Protein AF-A0A955IRJ8-F1 (afdb_monomer)

pLDDT: mean 87.45, std 13.55, range [40.84, 97.75]

Radius of gyration: 25.14 Å; Cα contacts (8 Å, |Δi|>4): 306; chains: 1; bounding box: 42×67×79 Å

Solvent-accessible surface area (backbone atoms only — not comparable to full-atom values): 11261 Å² total; per-residue (Å²): 128,73,87,76,54,58,38,47,64,58,53,55,54,58,45,50,56,56,52,51,56,49,38,48,40,2,56,73,22,27,67,94,37,46,2,48,22,20,30,50,38,27,51,52,35,48,51,40,33,51,48,20,35,48,19,40,47,66,21,32,23,39,84,89,36,77,62,50,36,42,60,46,33,16,17,28,39,82,82,39,46,68,52,26,50,44,37,33,53,20,31,39,16,71,47,35,42,77,79,23,29,36,21,55,26,52,49,42,17,39,51,9,11,47,72,54,68,37,50,70,62,41,53,53,48,51,52,49,42,60,62,49,34,59,65,31,50,50,52,34,37,21,17,64,68,37,67,69,41,85,63,14,71,51,45,43,74,43,90,62,59,64,34,50,52,50,18,51,54,32,43,50,44,37,60,51,44,49,84,45,40,70,60,52,39,51,51,27,38,55,54,48,53,53,53,54,50,52,54,50,52,55,55,50,61,60,64,53,48,61,57,59,52,50,54,53,50,55,54,54,56,60,58,67,68,72,82,120

Nearest PDB structures (foldseek):
  8e9g-assembly1_N  TM=9.071E-01  e=2.875E-10  Mycolicibacterium smegmatis MC2 155
  8qby-assembly1_N  TM=9.342E-01  e=8.401E-10  Paracoccus denitrificans PD1222
  6tjv-assembly1_B  TM=8.916E-01  e=7.208E-10  Thermosynechococcus vestitus BP-1
  8e73-assembly1_2M  TM=9.204E-01  e=2.002E-09  Vigna radiata
  7zkq-assembly1_2  TM=8.609E-01  e=4.055E-07  Yarrowia lipolytica

Mean predicted aligned error: 8.65 Å

Sequence (228 aa):
GALLQRSVKRMLAYSSIAHSGYMLIGLIAGPEHNGLNAVLFYLFAYGVMNTAAFAVIASLERQGNEVESLDDLAGLRHRSPGMAAILAISAASLLGFPPLLGFIGKLYLFIAGIHAGQILLVVIAGLNSAISAWYYLAIVKAAVMDEPNAQSETVVPRREIWPR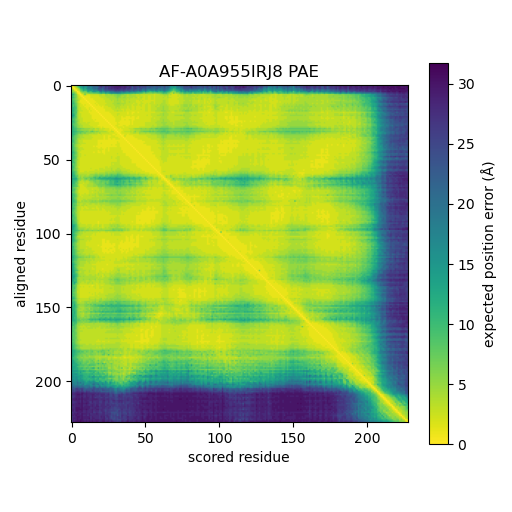IAAFLLTALIVLAPFFSDAIFRAAGRVSDLELGAVADESAGTSEAPDAIAARGVITEKIARRDD

Structure (mmCIF, N/CA/C/O backbone):
data_AF-A0A955IRJ8-F1
#
_entry.id   AF-A0A955IRJ8-F1
#
loop_
_atom_site.group_PDB
_atom_site.id
_atom_site.type_symbol
_atom_site.label_atom_id
_atom_site.label_alt_id
_atom_site.label_comp_id
_atom_site.label_asym_id
_atom_site.label_entity_id
_atom_site.label_seq_id
_atom_site.pdbx_PDB_ins_code
_atom_site.Cartn_x
_atom_site.Cartn_y
_atom_site.Cartn_z
_atom_site.occupancy
_atom_site.B_iso_or_equiv
_atom_site.auth_seq_id
_atom_site.auth_comp_id
_at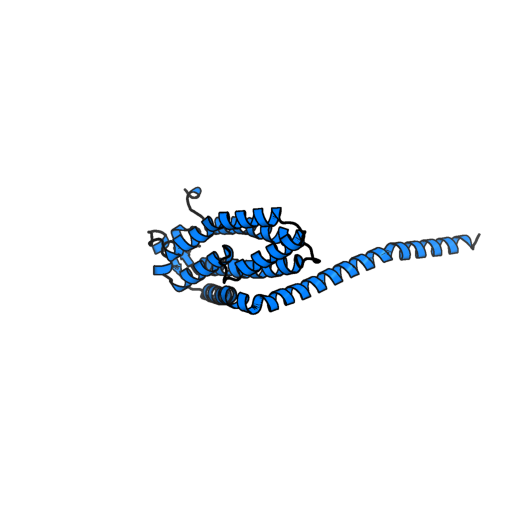om_site.auth_asym_id
_atom_site.auth_atom_id
_atom_site.pdbx_PDB_model_num
ATOM 1 N N . GLY A 1 1 ? 7.545 11.125 27.002 1.00 40.84 1 GLY A N 1
ATOM 2 C CA . GLY A 1 1 ? 6.269 10.383 26.950 1.00 40.84 1 GLY A CA 1
ATOM 3 C C . GLY A 1 1 ? 5.927 9.871 25.558 1.00 40.84 1 GLY A C 1
ATOM 4 O O . GLY A 1 1 ? 5.812 8.670 25.395 1.00 40.84 1 GLY A O 1
ATOM 5 N N . ALA A 1 2 ? 5.792 10.742 24.550 1.00 44.25 2 ALA A N 1
ATOM 6 C CA . ALA A 1 2 ? 5.197 10.394 23.247 1.00 44.25 2 ALA A CA 1
ATOM 7 C C . ALA A 1 2 ? 6.125 9.709 22.214 1.00 44.25 2 ALA A C 1
ATOM 9 O O . ALA A 1 2 ? 5.642 9.102 21.265 1.00 44.25 2 ALA A O 1
ATOM 10 N N . LEU A 1 3 ? 7.452 9.759 22.388 1.00 43.38 3 LEU A N 1
ATOM 11 C CA . LEU A 1 3 ? 8.416 9.175 21.435 1.00 43.38 3 LEU A CA 1
ATOM 12 C C . LEU A 1 3 ? 8.492 7.637 21.472 1.00 43.38 3 LEU A C 1
ATOM 14 O O . LEU A 1 3 ? 9.038 7.040 20.548 1.00 43.38 3 LEU A O 1
ATOM 18 N N . LEU A 1 4 ? 7.945 7.005 22.517 1.00 47.00 4 LEU A N 1
ATOM 19 C CA . LEU A 1 4 ? 7.879 5.545 22.652 1.00 47.00 4 LEU A CA 1
ATOM 20 C C . LEU A 1 4 ? 6.646 4.932 21.973 1.00 47.00 4 LEU A C 1
ATOM 22 O O . LEU A 1 4 ? 6.620 3.723 21.758 1.00 47.00 4 LEU A O 1
ATOM 26 N N . GLN A 1 5 ? 5.640 5.737 21.615 1.00 59.12 5 GLN A N 1
ATOM 27 C CA . GLN A 1 5 ? 4.468 5.227 20.910 1.00 59.12 5 GLN A CA 1
ATOM 28 C C . GLN A 1 5 ? 4.835 4.922 19.457 1.00 59.12 5 GLN A C 1
ATOM 30 O O . GLN A 1 5 ? 5.297 5.788 18.708 1.00 59.12 5 GLN A O 1
ATOM 35 N N . ARG A 1 6 ? 4.623 3.667 19.049 1.00 81.88 6 ARG A N 1
ATOM 36 C CA . ARG A 1 6 ? 4.841 3.207 17.673 1.00 81.88 6 ARG A CA 1
ATOM 37 C C . ARG A 1 6 ? 3.755 3.786 16.767 1.00 81.88 6 ARG A C 1
ATOM 39 O O . ARG A 1 6 ? 2.729 3.154 16.539 1.00 81.88 6 ARG A O 1
ATOM 46 N N . SER A 1 7 ? 3.950 5.025 16.321 1.00 88.88 7 SER A N 1
ATOM 47 C CA . SER A 1 7 ? 2.959 5.754 15.528 1.00 88.88 7 SER A CA 1
ATOM 48 C C . SER A 1 7 ? 2.749 5.124 14.150 1.00 88.88 7 SER A C 1
ATOM 50 O O . SER A 1 7 ? 3.684 5.025 13.352 1.00 88.88 7 SER A O 1
ATOM 52 N N . VAL A 1 8 ? 1.500 4.777 13.842 1.00 88.50 8 VAL A N 1
ATOM 53 C CA . VAL A 1 8 ? 1.096 4.176 12.562 1.00 88.50 8 VAL A CA 1
ATOM 54 C C . VAL A 1 8 ? 1.247 5.183 11.429 1.00 88.50 8 VAL A C 1
ATOM 56 O O . VAL A 1 8 ? 1.812 4.861 10.387 1.00 88.50 8 VAL A O 1
ATOM 59 N N . LYS A 1 9 ? 0.828 6.435 11.655 1.00 86.81 9 LYS A N 1
ATOM 60 C CA . LYS A 1 9 ? 0.958 7.524 10.673 1.00 86.81 9 LYS A CA 1
ATOM 61 C C . LYS A 1 9 ? 2.422 7.736 10.271 1.00 86.81 9 LYS A C 1
ATOM 63 O O . LYS A 1 9 ? 2.719 7.876 9.088 1.00 86.81 9 LYS A O 1
ATOM 68 N N . ARG A 1 10 ? 3.355 7.684 11.233 1.00 89.81 10 ARG A N 1
ATOM 69 C CA . ARG A 1 10 ? 4.799 7.784 10.947 1.00 89.81 10 ARG A CA 1
ATOM 70 C C . ARG A 1 10 ? 5.318 6.589 10.153 1.00 89.81 10 ARG A C 1
ATOM 72 O O . ARG A 1 10 ? 6.104 6.781 9.232 1.00 89.81 10 ARG A O 1
ATOM 79 N N . MET A 1 11 ? 4.877 5.373 10.475 1.00 89.56 11 MET A N 1
ATOM 80 C CA . MET A 1 11 ? 5.248 4.178 9.707 1.00 89.56 11 MET A CA 1
ATOM 81 C C . MET A 1 11 ? 4.772 4.279 8.250 1.00 89.56 11 MET A C 1
ATOM 83 O O . MET A 1 11 ? 5.551 4.000 7.341 1.00 89.56 11 MET A O 1
ATOM 87 N N . LEU A 1 12 ? 3.541 4.753 8.019 1.00 88.62 12 LEU A N 1
ATOM 88 C CA . LEU A 1 12 ? 2.998 4.996 6.676 1.00 88.62 12 LEU A CA 1
ATOM 89 C C . LEU A 1 12 ? 3.718 6.145 5.942 1.00 88.62 12 LEU A C 1
ATOM 91 O O . LEU A 1 12 ? 3.945 6.073 4.736 1.00 88.62 12 LEU A O 1
ATOM 95 N N . ALA A 1 13 ? 4.162 7.179 6.659 1.00 88.69 13 ALA A N 1
ATOM 96 C CA . ALA A 1 13 ? 4.975 8.243 6.073 1.00 88.69 13 ALA A CA 1
ATOM 97 C C . ALA A 1 13 ? 6.339 7.719 5.588 1.00 88.69 13 ALA A C 1
ATOM 99 O O . ALA A 1 13 ? 6.719 7.969 4.447 1.00 88.69 13 ALA A O 1
ATOM 100 N N . TYR A 1 14 ? 7.059 6.932 6.395 1.00 88.62 14 TYR A N 1
ATOM 101 C CA . TYR A 1 14 ? 8.318 6.316 5.947 1.00 88.62 14 TYR A CA 1
ATOM 102 C C . TYR A 1 14 ? 8.106 5.299 4.815 1.00 88.62 14 TYR A C 1
ATOM 104 O O . TYR A 1 14 ? 8.930 5.208 3.906 1.00 88.62 14 TYR A O 1
ATOM 112 N N . SER A 1 15 ? 6.981 4.581 4.829 1.00 89.81 15 SER A N 1
ATOM 113 C CA . SER A 1 15 ? 6.543 3.708 3.735 1.00 89.81 15 SER A CA 1
ATOM 114 C C . SER A 1 15 ? 6.467 4.453 2.398 1.00 89.81 15 SER A C 1
ATOM 116 O O . SER A 1 15 ? 6.996 3.963 1.398 1.00 89.81 15 SER A O 1
ATOM 118 N N . SER A 1 16 ? 5.906 5.668 2.380 1.00 90.94 16 SER A N 1
ATOM 119 C CA . SER A 1 16 ? 5.796 6.472 1.155 1.00 90.94 16 SER A CA 1
ATOM 120 C C . SER A 1 16 ? 7.146 6.753 0.488 1.00 90.94 16 SER A C 1
ATOM 122 O O . SER A 1 16 ? 7.242 6.728 -0.736 1.00 90.94 16 SER A O 1
ATOM 124 N N . ILE A 1 17 ? 8.213 6.922 1.278 1.00 91.62 17 ILE A N 1
ATOM 125 C CA . ILE A 1 17 ? 9.576 7.130 0.772 1.00 91.62 17 ILE A CA 1
ATOM 126 C C . ILE A 1 17 ? 10.062 5.873 0.041 1.00 91.62 17 ILE A C 1
ATOM 128 O O . ILE A 1 17 ? 10.596 5.963 -1.064 1.00 91.62 17 ILE A O 1
ATOM 132 N N . ALA A 1 18 ? 9.831 4.691 0.621 1.00 91.31 18 ALA A N 1
ATOM 133 C CA . ALA A 1 18 ? 10.185 3.425 -0.017 1.00 91.31 18 ALA A CA 1
ATOM 134 C C . ALA A 1 18 ? 9.394 3.201 -1.318 1.00 91.31 18 ALA A C 1
ATOM 136 O O . ALA A 1 18 ? 9.974 2.797 -2.325 1.00 91.31 18 ALA A O 1
ATOM 137 N N . HIS A 1 19 ? 8.093 3.512 -1.319 1.00 94.81 19 HIS A N 1
ATOM 138 C CA . HIS A 1 19 ? 7.244 3.402 -2.508 1.00 94.81 19 HIS A CA 1
ATOM 139 C C . HIS A 1 19 ? 7.675 4.341 -3.638 1.00 94.81 19 HIS A C 1
ATOM 141 O O . HIS A 1 19 ? 7.736 3.912 -4.791 1.00 94.81 19 HIS A O 1
ATOM 147 N N . SER A 1 20 ? 8.046 5.580 -3.316 1.00 95.06 20 SER A N 1
ATOM 148 C CA . SER A 1 20 ? 8.631 6.516 -4.280 1.00 95.06 20 SER A CA 1
ATOM 149 C C . SER A 1 20 ? 9.950 6.006 -4.858 1.00 95.06 20 SER A C 1
ATOM 151 O O . SER A 1 20 ? 10.178 6.130 -6.059 1.00 95.06 20 SER A O 1
ATOM 153 N N . GLY A 1 21 ? 10.781 5.350 -4.043 1.00 94.00 21 GLY A N 1
ATOM 154 C CA . GLY A 1 21 ? 11.995 4.684 -4.517 1.00 94.00 21 GLY A CA 1
ATOM 155 C C . GLY A 1 21 ? 11.719 3.598 -5.563 1.00 94.00 21 GLY A C 1
ATOM 156 O O . GLY A 1 21 ? 12.446 3.503 -6.548 1.00 94.00 21 GLY A O 1
ATOM 157 N N . TYR A 1 22 ? 10.641 2.820 -5.408 1.00 95.12 22 TYR A N 1
ATOM 158 C CA . TYR A 1 22 ? 10.239 1.841 -6.427 1.00 95.12 22 TYR A CA 1
ATOM 159 C C . TYR A 1 22 ? 9.786 2.520 -7.723 1.00 95.12 22 TYR A C 1
ATOM 161 O O . TYR A 1 22 ? 10.171 2.082 -8.804 1.00 95.12 22 TYR A O 1
ATOM 169 N N . MET A 1 23 ? 9.011 3.605 -7.631 1.00 96.75 23 MET A N 1
ATOM 170 C CA . MET A 1 23 ? 8.565 4.361 -8.810 1.00 96.75 23 MET A CA 1
ATOM 171 C C . MET A 1 23 ? 9.737 4.975 -9.581 1.00 96.75 23 MET A C 1
ATOM 173 O O . MET A 1 23 ? 9.715 5.001 -10.809 1.00 96.75 23 MET A O 1
ATOM 177 N N . LEU A 1 24 ? 10.796 5.395 -8.885 1.00 96.56 24 LEU A N 1
ATOM 178 C CA . LEU A 1 24 ? 11.993 5.938 -9.525 1.00 96.56 24 LEU A CA 1
ATOM 179 C C . LEU A 1 24 ? 12.660 4.932 -10.479 1.00 96.56 24 LEU A C 1
ATOM 181 O O . LEU A 1 24 ? 13.192 5.341 -11.504 1.00 96.56 24 LEU A O 1
ATOM 185 N N . ILE A 1 25 ? 12.576 3.625 -10.203 1.00 96.62 25 ILE A N 1
ATOM 186 C CA . ILE A 1 25 ? 13.077 2.584 -11.118 1.00 96.62 25 ILE A CA 1
ATOM 187 C C . ILE A 1 25 ? 12.329 2.628 -12.450 1.00 96.62 25 ILE A C 1
ATOM 189 O O . ILE A 1 25 ? 12.957 2.589 -13.504 1.00 96.62 25 ILE A O 1
ATOM 193 N N . GLY A 1 26 ? 10.999 2.740 -12.409 1.00 96.19 26 GLY A N 1
ATOM 194 C CA . GLY A 1 26 ? 10.186 2.864 -13.618 1.00 96.19 26 GLY A CA 1
ATOM 195 C C . GLY A 1 26 ? 10.462 4.170 -14.363 1.00 96.19 26 GLY A C 1
ATOM 196 O O . GLY A 1 26 ? 10.547 4.168 -15.585 1.00 96.19 26 GLY A O 1
ATOM 197 N N . LEU A 1 27 ? 10.691 5.269 -13.641 1.00 95.94 27 LEU A N 1
ATOM 198 C CA . LEU A 1 27 ? 11.058 6.540 -14.264 1.00 95.94 27 LEU A CA 1
ATOM 199 C C . LEU A 1 27 ? 12.410 6.454 -14.992 1.00 95.94 27 LEU A C 1
ATOM 201 O O . LEU A 1 27 ? 12.516 6.913 -16.124 1.00 95.94 27 LEU A O 1
ATOM 205 N N . ILE A 1 28 ? 13.415 5.822 -14.376 1.00 96.06 28 ILE A N 1
ATOM 206 C CA . ILE A 1 28 ? 14.737 5.597 -14.985 1.00 96.06 28 ILE A CA 1
ATOM 207 C C . ILE A 1 28 ? 14.639 4.654 -16.190 1.00 96.06 28 ILE A C 1
ATOM 209 O O . ILE A 1 28 ? 15.342 4.854 -17.175 1.00 96.06 28 ILE A O 1
ATOM 213 N N . ALA A 1 29 ? 13.773 3.640 -16.126 1.00 95.56 29 ALA A N 1
ATOM 214 C CA . ALA A 1 29 ? 13.543 2.730 -17.246 1.00 95.56 29 ALA A CA 1
ATOM 215 C C . ALA A 1 29 ? 12.932 3.434 -18.470 1.00 95.56 29 ALA A C 1
ATOM 217 O O . ALA A 1 29 ? 13.117 2.978 -19.595 1.00 95.56 29 ALA A O 1
ATOM 218 N N . GLY A 1 30 ? 12.220 4.543 -18.259 1.00 92.12 30 GLY A N 1
ATOM 219 C CA . GLY A 1 30 ? 11.674 5.371 -19.326 1.00 92.12 30 GLY A CA 1
ATOM 220 C C . GLY A 1 30 ? 10.523 4.720 -20.113 1.00 92.12 30 GLY A C 1
ATOM 221 O O . GLY A 1 30 ? 10.131 3.576 -19.857 1.00 92.12 30 GLY A O 1
ATOM 222 N N . PRO A 1 31 ? 9.930 5.455 -21.071 1.00 90.94 31 PRO A N 1
ATOM 223 C CA . PRO A 1 31 ? 8.787 4.980 -21.852 1.00 90.94 31 PRO A CA 1
ATOM 224 C C . PRO A 1 31 ? 9.096 3.752 -22.716 1.00 90.94 31 PRO A C 1
ATOM 226 O O . PRO A 1 31 ? 8.266 2.851 -22.807 1.00 90.94 31 PRO A O 1
ATOM 229 N N . GLU A 1 32 ? 10.305 3.677 -23.284 1.00 89.62 32 GLU A N 1
ATOM 230 C CA . GLU A 1 32 ? 10.736 2.598 -24.191 1.00 89.62 32 GLU A CA 1
ATOM 231 C C . GLU A 1 32 ? 10.631 1.202 -23.557 1.00 89.62 32 GLU A C 1
ATOM 233 O O . GLU A 1 32 ? 10.356 0.213 -24.236 1.00 89.62 32 GLU A O 1
ATOM 238 N N . HIS A 1 33 ? 10.788 1.119 -22.233 1.00 92.56 33 HIS A N 1
ATOM 239 C CA . HIS A 1 33 ? 10.709 -0.128 -21.473 1.00 92.56 33 HIS A CA 1
ATOM 240 C C . HIS A 1 33 ? 9.416 -0.260 -20.656 1.00 92.56 33 HIS A C 1
ATOM 242 O O . HIS A 1 33 ? 9.357 -1.050 -19.713 1.00 92.56 33 HIS A O 1
ATOM 248 N N . ASN A 1 34 ? 8.361 0.482 -21.018 1.00 93.25 34 ASN A N 1
ATOM 249 C CA . ASN A 1 34 ? 7.093 0.582 -20.281 1.00 93.25 34 ASN A CA 1
ATOM 250 C C . ASN A 1 34 ? 7.238 1.120 -18.845 1.00 93.25 34 ASN A C 1
ATOM 252 O O . ASN A 1 34 ? 6.376 0.885 -17.993 1.00 93.25 34 ASN A O 1
ATOM 256 N N . GLY A 1 35 ? 8.316 1.849 -18.560 1.00 94.81 35 GLY A N 1
ATOM 257 C CA . GLY A 1 35 ? 8.602 2.399 -17.242 1.00 94.81 35 GLY A CA 1
ATOM 258 C C . GLY A 1 35 ? 7.550 3.404 -16.779 1.00 94.81 35 GLY A C 1
ATOM 259 O O . GLY A 1 35 ? 7.052 3.294 -15.659 1.00 94.81 35 GLY A O 1
ATOM 260 N N . LEU A 1 36 ? 7.125 4.316 -17.661 1.00 94.19 36 LEU A N 1
ATOM 261 C CA . LEU A 1 36 ? 6.079 5.299 -17.350 1.00 94.19 36 LEU A CA 1
ATOM 262 C C . LEU A 1 36 ? 4.728 4.623 -17.048 1.00 94.19 36 LEU A C 1
ATOM 264 O O . LEU A 1 36 ? 4.097 4.928 -16.034 1.00 94.19 36 LEU A O 1
ATOM 268 N N . ASN A 1 37 ? 4.342 3.623 -17.847 1.00 94.44 37 ASN A N 1
ATOM 269 C CA . ASN A 1 37 ? 3.125 2.827 -17.639 1.00 94.44 37 ASN A CA 1
ATOM 270 C C . ASN A 1 37 ? 3.157 2.118 -16.276 1.00 94.44 37 ASN A C 1
ATOM 272 O O . ASN A 1 37 ? 2.164 2.113 -15.544 1.00 94.44 37 ASN A O 1
ATOM 276 N N . ALA A 1 38 ? 4.313 1.550 -15.912 1.00 96.12 38 ALA A N 1
ATOM 277 C CA . ALA A 1 38 ? 4.521 0.902 -14.623 1.00 96.12 38 ALA A CA 1
ATOM 278 C C . ALA A 1 38 ? 4.429 1.888 -13.452 1.00 96.12 38 ALA A C 1
ATOM 280 O O . ALA A 1 38 ? 3.816 1.555 -12.438 1.00 96.12 38 ALA A O 1
ATOM 281 N N . VAL A 1 39 ? 4.966 3.105 -13.590 1.00 97.19 39 VAL A N 1
ATOM 282 C CA . VAL A 1 39 ? 4.833 4.164 -12.576 1.00 97.19 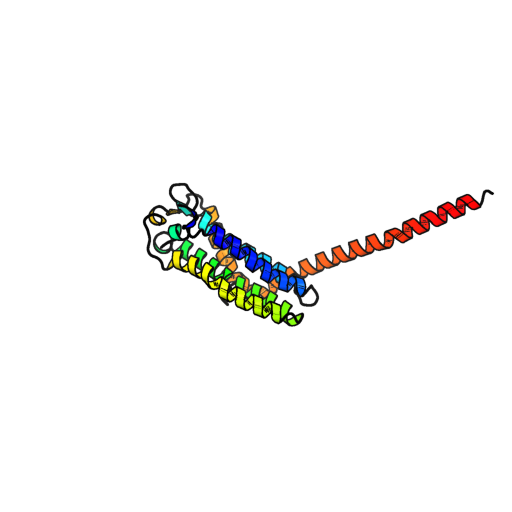39 VAL A CA 1
ATOM 283 C C . VAL A 1 39 ? 3.376 4.563 -12.384 1.00 97.19 39 VAL A C 1
ATOM 285 O O . VAL A 1 39 ? 2.910 4.589 -11.247 1.00 97.19 39 VAL A O 1
ATOM 288 N N . LEU A 1 40 ? 2.632 4.818 -13.462 1.00 95.94 40 LEU A N 1
ATOM 289 C CA . LEU A 1 40 ? 1.217 5.195 -13.378 1.00 95.94 40 LEU A CA 1
ATOM 290 C C . LEU A 1 40 ? 0.364 4.083 -12.758 1.00 95.94 40 LEU A C 1
ATOM 292 O O . LEU A 1 40 ? -0.447 4.344 -11.865 1.00 95.94 40 LEU A O 1
ATOM 296 N N . PHE A 1 41 ? 0.586 2.832 -13.174 1.00 95.81 41 PHE A N 1
ATOM 297 C CA . PHE A 1 41 ? -0.058 1.677 -12.554 1.00 95.81 41 PHE A CA 1
ATOM 298 C C . PHE A 1 41 ? 0.269 1.604 -11.058 1.00 95.81 41 PHE A C 1
ATOM 300 O O . PHE A 1 41 ? -0.621 1.391 -10.232 1.00 95.81 41 PHE A O 1
ATOM 307 N N . TYR A 1 42 ? 1.540 1.796 -10.692 1.00 97.38 42 TYR A N 1
ATOM 308 C CA . TYR A 1 42 ? 1.963 1.735 -9.300 1.00 97.38 42 TYR A CA 1
ATOM 309 C C . TYR A 1 42 ? 1.387 2.863 -8.455 1.00 97.38 42 TYR A C 1
ATOM 311 O O . TYR A 1 42 ? 1.008 2.626 -7.313 1.00 97.38 42 TYR A O 1
ATOM 319 N N . LEU A 1 43 ? 1.282 4.069 -9.009 1.00 96.75 43 LEU A N 1
ATOM 320 C CA . LEU A 1 43 ? 0.706 5.221 -8.332 1.00 96.75 43 LEU A CA 1
ATOM 321 C C . LEU A 1 43 ? -0.776 4.987 -8.023 1.00 96.75 43 LEU A C 1
ATOM 323 O O . LEU A 1 43 ? -1.214 5.226 -6.898 1.00 96.75 43 LEU A O 1
ATOM 327 N N . PHE A 1 44 ? -1.524 4.437 -8.984 1.00 96.25 44 PHE A N 1
ATOM 328 C CA . PHE A 1 44 ? -2.900 3.992 -8.768 1.00 96.25 44 PHE A CA 1
ATOM 329 C C . PHE A 1 44 ? -2.974 2.919 -7.674 1.00 96.25 44 PHE A C 1
ATOM 331 O O . PHE A 1 44 ? -3.701 3.082 -6.693 1.00 96.25 44 PHE A O 1
ATOM 338 N N . ALA A 1 45 ? -2.184 1.849 -7.803 1.00 96.25 45 ALA A N 1
ATOM 339 C CA . ALA A 1 45 ? -2.143 0.760 -6.833 1.00 96.25 45 ALA A CA 1
ATOM 340 C C . ALA A 1 45 ? -1.832 1.264 -5.415 1.00 96.25 45 ALA A C 1
ATOM 342 O O . ALA A 1 45 ? -2.544 0.926 -4.469 1.00 96.25 45 ALA A O 1
ATOM 343 N N . TYR A 1 46 ? -0.802 2.104 -5.284 1.00 96.75 46 TYR A N 1
ATOM 344 C CA . TYR A 1 46 ? -0.363 2.726 -4.038 1.00 96.75 46 TYR A CA 1
ATOM 345 C C . TYR A 1 46 ? -1.421 3.645 -3.445 1.00 96.75 46 TYR A C 1
ATOM 347 O O . TYR A 1 46 ? -1.725 3.520 -2.258 1.00 96.75 46 TYR A O 1
ATOM 355 N N . GLY A 1 47 ? -2.043 4.497 -4.261 1.00 96.69 47 GLY A N 1
ATOM 356 C CA . GLY A 1 47 ? -3.152 5.343 -3.834 1.00 96.69 47 GLY A CA 1
ATOM 357 C C . GLY A 1 47 ? -4.295 4.522 -3.240 1.00 96.69 47 GLY A C 1
ATOM 358 O O . GLY A 1 47 ? -4.761 4.823 -2.141 1.00 96.69 47 GLY A O 1
ATOM 359 N N . VAL A 1 48 ? -4.692 3.437 -3.910 1.00 97.38 48 VAL A N 1
ATOM 360 C CA . VAL A 1 48 ? -5.765 2.544 -3.451 1.00 97.38 48 VAL A CA 1
ATOM 361 C C . VAL A 1 48 ? -5.407 1.874 -2.120 1.00 97.38 48 VAL A C 1
ATOM 363 O O . VAL A 1 48 ? -6.177 1.973 -1.164 1.00 97.38 48 VAL A O 1
ATOM 366 N N . MET A 1 49 ? -4.241 1.226 -2.021 1.00 96.00 49 MET A N 1
ATOM 367 C CA . MET A 1 49 ? -3.862 0.483 -0.810 1.00 96.00 49 MET A CA 1
ATOM 368 C C . MET A 1 49 ? -3.571 1.382 0.394 1.00 96.00 49 MET A C 1
ATOM 370 O O . MET A 1 49 ? -3.943 1.045 1.518 1.00 96.00 49 MET A O 1
ATOM 374 N N . ASN A 1 50 ? -2.967 2.549 0.167 1.00 96.00 50 ASN A N 1
ATOM 375 C CA . ASN A 1 50 ? -2.713 3.518 1.225 1.00 96.00 50 ASN A CA 1
ATOM 376 C C . ASN A 1 50 ? -4.023 4.152 1.722 1.00 96.00 50 ASN A C 1
ATOM 378 O O . ASN A 1 50 ? -4.258 4.226 2.928 1.00 96.00 50 ASN A O 1
ATOM 382 N N . THR A 1 51 ? -4.921 4.537 0.809 1.00 96.62 51 THR A N 1
ATOM 383 C CA . THR A 1 51 ? -6.222 5.114 1.185 1.00 96.62 51 THR A CA 1
ATOM 384 C C . THR A 1 51 ? -7.095 4.092 1.910 1.00 96.62 51 THR A C 1
ATOM 386 O O . THR A 1 51 ? -7.768 4.458 2.866 1.00 96.62 51 THR A O 1
ATOM 389 N N . ALA A 1 52 ? -7.045 2.806 1.544 1.00 97.06 52 ALA A N 1
ATOM 390 C CA . ALA A 1 52 ? -7.761 1.750 2.263 1.00 97.06 52 ALA A CA 1
ATOM 391 C C . ALA A 1 52 ? -7.304 1.635 3.728 1.00 97.06 52 ALA A C 1
ATOM 393 O O . ALA A 1 52 ? -8.135 1.584 4.637 1.00 97.06 52 ALA A O 1
ATOM 394 N N . ALA A 1 53 ? -5.987 1.666 3.969 1.00 95.62 53 ALA A N 1
ATOM 395 C CA . ALA A 1 53 ? -5.429 1.643 5.319 1.00 95.62 53 ALA A CA 1
ATOM 396 C C . ALA A 1 53 ? -5.844 2.885 6.129 1.00 95.62 53 ALA A C 1
ATOM 398 O O . ALA A 1 53 ? -6.315 2.759 7.261 1.00 95.62 53 ALA A O 1
ATOM 399 N N . PHE A 1 54 ? -5.741 4.080 5.537 1.00 95.44 54 PHE A N 1
ATOM 400 C CA . PHE A 1 54 ? -6.178 5.319 6.186 1.00 95.44 54 PHE A CA 1
ATOM 401 C C . PHE A 1 54 ? -7.688 5.368 6.426 1.00 95.44 54 PHE A C 1
ATOM 403 O O . PHE A 1 54 ? -8.108 5.867 7.463 1.00 95.44 54 PHE A O 1
ATOM 410 N N . ALA A 1 55 ? -8.502 4.811 5.531 1.00 95.88 55 ALA A N 1
ATOM 411 C CA . ALA A 1 55 ? -9.949 4.736 5.698 1.00 95.88 55 ALA A CA 1
ATOM 412 C C . ALA A 1 55 ? -10.339 3.869 6.908 1.00 95.88 55 ALA A C 1
ATOM 414 O O . ALA A 1 55 ? -11.262 4.227 7.640 1.00 95.88 55 ALA A O 1
ATOM 415 N N . VAL A 1 56 ? -9.598 2.786 7.186 1.00 95.56 56 VAL A N 1
ATOM 416 C CA . VAL A 1 56 ? -9.775 2.028 8.436 1.00 95.56 56 VAL A CA 1
ATOM 417 C C . VAL A 1 56 ? -9.402 2.869 9.646 1.00 95.56 56 VAL A C 1
ATOM 419 O O . VAL A 1 56 ? -10.201 2.953 10.575 1.00 95.56 56 VAL A O 1
ATOM 422 N N . ILE A 1 57 ? -8.230 3.507 9.641 1.00 93.88 57 ILE A N 1
ATOM 423 C CA . ILE A 1 57 ? -7.780 4.336 10.771 1.00 93.88 57 ILE A CA 1
ATOM 424 C C . ILE A 1 57 ? -8.791 5.461 11.041 1.00 93.88 57 ILE A C 1
ATOM 426 O O . ILE A 1 57 ? -9.183 5.669 12.183 1.00 93.88 57 ILE A O 1
ATOM 430 N N . ALA A 1 58 ? -9.285 6.119 9.990 1.00 93.38 58 ALA A N 1
ATOM 431 C CA . ALA A 1 58 ? -10.296 7.171 10.068 1.00 93.38 58 ALA A CA 1
ATOM 432 C C . ALA A 1 58 ? -11.674 6.658 10.515 1.00 93.38 58 ALA A C 1
ATOM 434 O O . ALA A 1 58 ? -12.476 7.424 11.039 1.00 93.38 58 ALA A O 1
ATOM 435 N N . SER A 1 59 ? -11.970 5.369 10.331 1.00 93.75 59 SER A N 1
ATOM 436 C CA . SER A 1 59 ? -13.210 4.759 10.824 1.00 93.75 59 SER A CA 1
ATOM 437 C C . SER A 1 59 ? -13.204 4.481 12.330 1.00 93.75 59 SER A C 1
ATOM 439 O O . SER A 1 59 ? -14.233 4.072 12.872 1.00 93.75 59 SER A O 1
ATOM 441 N N . LEU A 1 60 ? -12.067 4.682 13.001 1.00 93.69 60 LEU A N 1
ATOM 442 C CA . LEU A 1 60 ? -11.858 4.412 14.418 1.00 93.69 60 LEU A CA 1
ATOM 443 C C . LEU A 1 60 ? -11.579 5.715 15.177 1.00 93.69 60 LEU A C 1
ATOM 445 O O . LEU A 1 60 ? -10.982 6.656 14.657 1.00 93.69 60 LEU A O 1
ATOM 449 N N . GLU A 1 61 ? -12.002 5.768 16.433 1.00 92.81 61 GLU A N 1
ATOM 450 C CA . GLU A 1 61 ? -11.670 6.854 17.351 1.00 92.81 61 GLU A CA 1
ATOM 451 C C . GLU A 1 61 ? -11.394 6.319 18.749 1.00 92.81 61 GLU A C 1
ATOM 453 O O . GLU A 1 61 ? -11.986 5.332 19.182 1.00 92.81 61 GLU A O 1
ATOM 458 N N . ARG A 1 62 ? -10.504 6.996 19.468 1.00 90.75 62 ARG A N 1
ATOM 459 C CA . ARG A 1 62 ? -10.167 6.711 20.860 1.00 90.75 62 ARG A CA 1
ATOM 460 C C . ARG A 1 62 ? -10.624 7.878 21.722 1.00 90.75 62 ARG A C 1
ATOM 462 O O . ARG A 1 62 ? -9.988 8.930 21.707 1.00 90.75 62 ARG A O 1
ATOM 469 N N . GLN A 1 63 ? -11.715 7.706 22.470 1.00 86.50 63 GLN A N 1
ATOM 470 C CA . GLN A 1 63 ? -12.278 8.756 23.340 1.00 86.50 63 GLN A CA 1
ATOM 471 C C . GLN A 1 63 ? -12.481 10.109 22.615 1.00 86.50 63 GLN A C 1
ATOM 473 O O . GLN A 1 63 ? -12.120 11.162 23.134 1.00 86.50 63 GLN A O 1
ATOM 478 N N . GLY A 1 64 ? -12.994 10.078 21.380 1.00 82.06 64 GLY A N 1
ATOM 479 C CA . GLY A 1 64 ? -13.192 11.272 20.544 1.00 82.06 64 GLY A CA 1
ATOM 480 C C . GLY A 1 64 ? -11.929 11.816 19.860 1.00 82.06 64 GLY A C 1
ATOM 481 O O . GLY A 1 64 ? -12.020 12.772 19.096 1.00 82.06 64 GLY A O 1
ATOM 482 N N . ASN A 1 65 ? -10.762 11.204 20.083 1.00 86.19 65 ASN A N 1
ATOM 483 C CA . ASN A 1 65 ? -9.514 11.531 19.391 1.00 86.19 65 ASN A CA 1
ATOM 484 C C . ASN A 1 65 ? -9.208 10.528 18.272 1.00 86.19 65 ASN A C 1
ATOM 486 O O . ASN A 1 65 ? -9.742 9.418 18.227 1.00 86.19 65 ASN A O 1
ATOM 490 N N . GLU A 1 66 ? -8.318 10.911 17.361 1.00 86.81 66 GLU A N 1
ATOM 491 C CA . GLU A 1 66 ? -7.834 10.018 16.310 1.00 86.81 66 GLU A CA 1
ATOM 492 C C . GLU A 1 66 ? -6.965 8.882 16.862 1.00 86.81 66 GLU A C 1
ATOM 494 O O . GLU A 1 66 ? -6.278 9.019 17.876 1.00 86.81 66 GLU A O 1
ATOM 499 N N . VAL A 1 67 ? -6.990 7.754 16.153 1.00 89.88 67 VAL A N 1
ATOM 500 C CA . VAL A 1 67 ? -6.075 6.632 16.371 1.00 89.88 67 VAL A CA 1
ATOM 501 C C . VAL A 1 67 ? -4.706 6.973 15.785 1.00 89.88 67 VAL A C 1
ATOM 503 O O . VAL A 1 67 ? -4.602 7.368 14.620 1.00 89.88 67 VAL A O 1
ATOM 506 N N . GLU A 1 68 ? -3.641 6.805 16.574 1.00 88.31 68 GLU A N 1
ATOM 507 C CA . GLU A 1 68 ? -2.297 7.233 16.163 1.00 88.31 68 GLU A CA 1
ATOM 508 C C . GLU A 1 68 ? -1.211 6.175 16.346 1.00 88.31 68 GLU A C 1
ATOM 510 O O . GLU A 1 68 ? -0.210 6.224 15.622 1.00 88.31 68 GLU A O 1
ATOM 515 N N . SER A 1 69 ? -1.382 5.225 17.270 1.00 91.00 69 SER A N 1
ATOM 516 C CA . SER A 1 69 ? -0.366 4.224 17.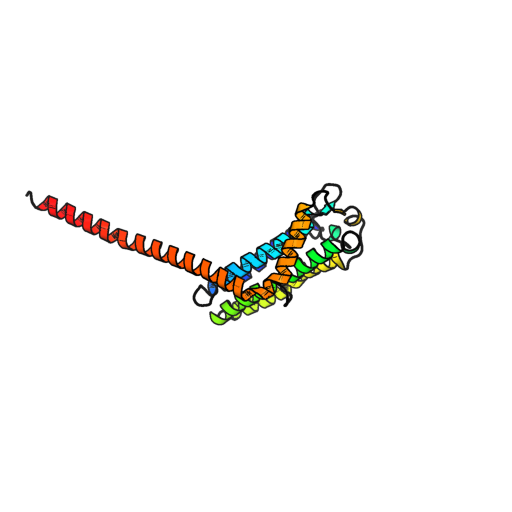615 1.00 91.00 69 SER A CA 1
ATOM 517 C C . SER A 1 69 ? -0.769 2.802 17.216 1.00 91.00 69 SER A C 1
ATOM 519 O O . SER A 1 69 ? -1.940 2.492 17.010 1.00 91.00 69 SER A O 1
ATOM 521 N N . LEU A 1 70 ? 0.216 1.905 17.107 1.00 90.81 70 LEU A N 1
ATOM 522 C CA . LEU A 1 70 ? -0.051 0.470 16.974 1.00 90.81 70 LEU A CA 1
ATOM 523 C C . LEU A 1 70 ? -0.796 -0.081 18.197 1.00 90.81 70 LEU A C 1
ATOM 525 O O . LEU A 1 70 ? -1.591 -1.003 18.050 1.00 90.81 70 LEU A O 1
ATOM 529 N N . ASP A 1 71 ? -0.578 0.504 19.377 1.00 91.31 71 ASP A N 1
ATOM 530 C CA . ASP A 1 71 ? -1.231 0.079 20.618 1.00 91.31 71 ASP A CA 1
ATOM 531 C C . ASP A 1 71 ? -2.748 0.309 20.571 1.00 91.31 71 ASP A C 1
ATOM 533 O O . ASP A 1 71 ? -3.497 -0.488 21.126 1.00 91.31 71 ASP A O 1
ATOM 537 N N . ASP A 1 72 ? -3.214 1.328 19.842 1.00 92.50 72 ASP A N 1
ATOM 538 C CA . ASP A 1 72 ? -4.642 1.575 19.589 1.00 92.50 72 ASP A CA 1
ATOM 539 C C . ASP A 1 72 ? -5.276 0.491 18.710 1.00 92.50 72 ASP A C 1
ATOM 541 O O . ASP A 1 72 ? -6.454 0.142 18.847 1.00 92.50 72 ASP A O 1
ATOM 545 N N . LEU A 1 73 ? -4.481 -0.057 17.792 1.00 93.19 73 LEU A N 1
ATOM 546 C CA . LEU A 1 73 ? -4.899 -1.114 16.880 1.00 93.19 73 LEU A CA 1
ATOM 547 C C . LEU A 1 73 ? -4.823 -2.502 17.522 1.00 93.19 73 LEU A C 1
ATOM 549 O O . LEU A 1 73 ? -5.384 -3.436 16.953 1.00 93.19 73 LEU A O 1
ATOM 553 N N . ALA A 1 74 ? -4.192 -2.646 18.692 1.00 95.50 74 ALA A N 1
ATOM 554 C CA . ALA A 1 74 ? -4.032 -3.927 19.375 1.00 95.50 74 ALA A CA 1
ATOM 555 C C . ALA A 1 74 ? -5.376 -4.662 19.524 1.00 95.50 74 ALA A C 1
ATOM 557 O O . ALA A 1 74 ? -6.370 -4.105 20.013 1.00 95.50 74 ALA A O 1
ATOM 558 N N . GLY A 1 75 ? -5.433 -5.902 19.042 1.00 94.06 75 GLY A N 1
ATOM 559 C CA . GLY A 1 75 ? -6.617 -6.749 19.134 1.00 94.06 75 GLY A CA 1
ATOM 560 C C . GLY A 1 75 ? -7.844 -6.219 18.392 1.00 94.06 75 GLY A C 1
ATOM 561 O O . GLY A 1 75 ? -8.964 -6.596 18.745 1.00 94.06 75 GLY A O 1
ATOM 562 N N . LEU A 1 76 ? -7.676 -5.371 17.366 1.00 94.81 76 LEU A N 1
ATOM 563 C CA . LEU A 1 76 ? -8.786 -4.820 16.576 1.00 94.81 76 LEU A CA 1
ATOM 564 C C . LEU A 1 76 ? -9.740 -5.911 16.068 1.00 94.81 76 LEU A C 1
ATOM 566 O O . LEU A 1 76 ? -10.946 -5.677 16.014 1.00 94.81 76 LEU A O 1
ATOM 570 N N . ARG A 1 77 ? -9.240 -7.120 15.777 1.00 96.19 77 ARG A N 1
ATOM 571 C CA . ARG A 1 77 ? -10.069 -8.271 15.383 1.00 96.19 77 ARG A CA 1
ATOM 572 C C . ARG A 1 77 ? -11.201 -8.611 16.363 1.00 96.19 77 ARG A C 1
ATOM 574 O O . ARG A 1 77 ? -12.226 -9.121 15.927 1.00 96.19 77 ARG A O 1
ATOM 581 N N . HIS A 1 78 ? -11.032 -8.333 17.658 1.00 92.38 78 HIS A N 1
ATOM 582 C CA . HIS A 1 78 ? -12.027 -8.632 18.690 1.00 92.38 78 HIS A CA 1
ATOM 583 C C . HIS A 1 78 ? -13.160 -7.602 18.710 1.00 92.38 78 HIS A C 1
ATOM 585 O O . HIS A 1 78 ? -14.296 -7.946 19.017 1.00 92.38 78 HIS A O 1
ATOM 591 N N . ARG A 1 79 ? -12.858 -6.344 18.364 1.00 90.94 79 ARG A N 1
ATOM 592 C CA . ARG A 1 79 ? -13.819 -5.229 18.376 1.00 90.94 79 ARG A CA 1
ATOM 593 C C . ARG A 1 79 ? -14.481 -5.019 17.015 1.00 90.94 79 ARG A C 1
ATOM 595 O O . ARG A 1 79 ? -15.662 -4.704 16.931 1.00 90.94 79 ARG A O 1
ATOM 602 N N . SER A 1 80 ? -13.709 -5.167 15.942 1.00 92.88 80 SER A N 1
ATOM 603 C CA . SER A 1 80 ? -14.148 -4.963 14.564 1.00 92.88 80 SER A CA 1
ATOM 604 C C . SER A 1 80 ? -13.379 -5.893 13.615 1.00 92.88 80 SER A C 1
ATOM 606 O O . SER A 1 80 ? -12.416 -5.470 12.965 1.00 92.88 80 SER A O 1
ATOM 608 N N . PRO A 1 81 ? -13.787 -7.174 13.507 1.00 93.69 81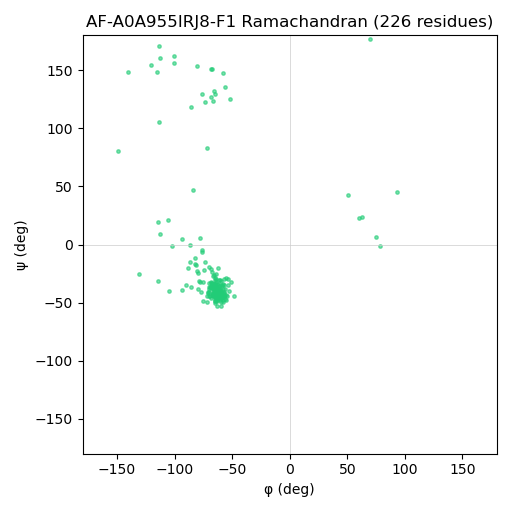 PRO A N 1
ATOM 609 C CA . PRO A 1 81 ? -13.084 -8.163 12.686 1.00 93.69 81 PRO A CA 1
ATOM 610 C C . PRO A 1 81 ? -12.998 -7.756 11.211 1.00 93.69 81 PRO A C 1
ATOM 612 O O . PRO A 1 81 ? -11.970 -7.974 10.574 1.00 93.69 81 PRO A O 1
ATOM 615 N N . GLY A 1 82 ? -14.034 -7.097 10.679 1.00 95.19 82 GLY A N 1
ATOM 616 C CA . GLY A 1 82 ? -14.035 -6.597 9.301 1.00 95.19 82 GLY A CA 1
ATOM 617 C C . GLY A 1 82 ? -12.983 -5.511 9.056 1.00 95.19 82 GLY A C 1
ATOM 618 O O . GLY A 1 82 ? -12.257 -5.576 8.067 1.00 95.19 82 GLY A O 1
ATOM 619 N N . MET A 1 83 ? -12.848 -4.543 9.969 1.00 95.25 83 MET A N 1
ATOM 620 C CA . MET A 1 83 ? -11.835 -3.487 9.837 1.00 95.25 83 MET A CA 1
ATOM 621 C C . MET A 1 83 ? -10.418 -4.034 10.036 1.00 95.25 83 MET A C 1
ATOM 623 O O . MET A 1 83 ? -9.505 -3.626 9.321 1.00 95.25 83 MET A O 1
ATOM 627 N N . ALA A 1 84 ? -10.238 -4.999 10.943 1.00 96.12 84 ALA A N 1
ATOM 628 C CA . ALA A 1 84 ? -8.962 -5.691 11.112 1.00 96.12 84 ALA A CA 1
ATOM 629 C C . ALA A 1 84 ? -8.548 -6.446 9.838 1.00 96.12 84 ALA A C 1
ATOM 631 O O . ALA A 1 84 ? -7.397 -6.343 9.416 1.00 96.12 84 ALA A O 1
ATOM 632 N N . ALA A 1 85 ? -9.485 -7.149 9.191 1.00 97.00 85 ALA A N 1
ATOM 633 C CA . ALA A 1 85 ? -9.231 -7.852 7.935 1.00 97.00 85 ALA A CA 1
ATOM 634 C C . ALA A 1 85 ? -8.866 -6.886 6.798 1.00 97.00 85 ALA A C 1
ATOM 636 O O . ALA A 1 85 ? -7.883 -7.112 6.097 1.00 97.00 85 ALA A O 1
ATOM 637 N N . ILE A 1 86 ? -9.605 -5.783 6.646 1.00 97.44 86 ILE A N 1
ATOM 638 C CA . ILE A 1 86 ? -9.311 -4.762 5.631 1.00 97.44 86 ILE A CA 1
ATOM 639 C C . ILE A 1 86 ? -7.930 -4.142 5.854 1.00 97.44 86 ILE A C 1
ATOM 641 O O . ILE A 1 86 ? -7.144 -4.022 4.911 1.00 97.44 86 ILE A O 1
ATOM 645 N N . LEU A 1 87 ? -7.610 -3.773 7.095 1.00 96.88 87 LEU A N 1
ATOM 646 C CA . LEU A 1 87 ? -6.306 -3.209 7.423 1.00 96.88 87 LEU A CA 1
ATOM 647 C C . LEU A 1 87 ? -5.185 -4.211 7.136 1.00 96.88 87 LEU A C 1
ATOM 649 O O . LEU A 1 87 ? -4.155 -3.831 6.580 1.00 96.88 87 LEU A O 1
ATOM 653 N N . ALA A 1 88 ? -5.404 -5.491 7.446 1.00 96.88 88 ALA A N 1
ATOM 654 C CA . ALA A 1 88 ? -4.448 -6.548 7.159 1.00 96.88 88 ALA A CA 1
ATOM 655 C C . ALA A 1 88 ? -4.242 -6.762 5.653 1.00 96.88 88 ALA A C 1
ATOM 657 O O . ALA A 1 88 ? -3.099 -6.848 5.213 1.00 96.88 88 ALA A O 1
ATOM 658 N N . ILE A 1 89 ? -5.314 -6.785 4.853 1.00 97.62 89 ILE A N 1
ATOM 659 C CA . ILE A 1 89 ? -5.234 -6.897 3.386 1.00 97.62 89 ILE A CA 1
ATOM 660 C C . ILE A 1 89 ? -4.516 -5.679 2.793 1.00 97.62 89 ILE A C 1
ATOM 662 O O . ILE A 1 89 ? -3.647 -5.827 1.936 1.00 97.62 89 ILE A O 1
ATOM 666 N N . SER A 1 90 ? -4.824 -4.478 3.281 1.00 97.06 90 SER A N 1
ATOM 667 C CA . SER A 1 90 ? -4.187 -3.237 2.826 1.00 97.06 90 SER A CA 1
ATOM 668 C C . SER A 1 90 ? -2.688 -3.229 3.142 1.00 97.06 90 SER A C 1
ATOM 670 O O . SER A 1 90 ? -1.868 -2.967 2.261 1.00 97.06 90 SER A O 1
ATOM 672 N N . ALA A 1 91 ? -2.310 -3.605 4.369 1.00 96.12 91 ALA A N 1
ATOM 673 C CA . ALA A 1 91 ? -0.915 -3.742 4.783 1.00 96.12 91 ALA A CA 1
ATOM 674 C C . ALA A 1 91 ? -0.183 -4.857 4.016 1.00 96.12 91 ALA A C 1
ATOM 676 O O . ALA A 1 91 ? 0.959 -4.667 3.602 1.00 96.12 91 ALA A O 1
ATOM 677 N N . ALA A 1 92 ? -0.838 -5.993 3.760 1.00 96.06 92 ALA A N 1
ATOM 678 C CA . ALA A 1 92 ? -0.293 -7.073 2.940 1.00 96.06 92 ALA A CA 1
ATOM 679 C C . ALA A 1 92 ? -0.097 -6.643 1.473 1.00 96.06 92 ALA A C 1
ATOM 681 O O . ALA A 1 92 ? 0.866 -7.059 0.826 1.00 96.06 92 ALA A O 1
ATOM 682 N N . SER A 1 93 ? -0.968 -5.781 0.943 1.00 96.56 93 SER A N 1
ATOM 683 C CA . SER A 1 93 ? -0.801 -5.209 -0.396 1.00 96.56 93 SER A CA 1
ATOM 684 C C . SER A 1 93 ? 0.390 -4.253 -0.443 1.00 96.56 93 SER A C 1
ATOM 686 O O . SER A 1 93 ? 1.227 -4.376 -1.333 1.00 96.56 93 SER A O 1
ATOM 688 N N . LEU A 1 94 ? 0.528 -3.359 0.542 1.00 94.56 94 LEU A N 1
ATOM 689 C CA . LEU A 1 94 ? 1.677 -2.449 0.666 1.00 94.56 94 LEU A CA 1
ATOM 690 C C . LEU A 1 94 ? 3.011 -3.212 0.794 1.00 94.56 94 LEU A C 1
ATOM 692 O O . LEU A 1 94 ? 4.010 -2.880 0.141 1.00 94.56 94 LEU A O 1
ATOM 696 N N . LEU A 1 95 ? 2.998 -4.297 1.574 1.00 93.62 95 LEU A N 1
ATOM 697 C CA . LEU A 1 95 ? 4.083 -5.272 1.675 1.00 93.62 95 LEU A CA 1
ATOM 698 C C . LEU A 1 95 ? 4.440 -5.871 0.304 1.00 93.62 95 LEU A C 1
ATOM 700 O O . LEU A 1 95 ? 5.618 -6.024 -0.017 1.00 93.62 95 LEU A O 1
ATOM 704 N N . GLY A 1 96 ? 3.444 -6.128 -0.541 1.00 92.56 96 GLY A N 1
ATOM 705 C CA . GLY A 1 96 ? 3.608 -6.783 -1.836 1.00 92.56 96 GLY A CA 1
ATOM 706 C C . GLY A 1 96 ? 3.402 -8.292 -1.746 1.00 92.56 96 GLY A C 1
ATOM 707 O O . GLY A 1 96 ? 4.201 -9.054 -2.281 1.00 92.56 96 GLY A O 1
ATOM 708 N N . PHE A 1 97 ? 2.352 -8.736 -1.056 1.00 93.88 97 PHE A N 1
ATOM 709 C CA . PHE A 1 97 ? 1.955 -10.142 -1.064 1.00 93.88 97 PHE A CA 1
ATOM 710 C C . PHE A 1 97 ? 1.481 -10.555 -2.479 1.00 93.88 97 PHE A C 1
ATOM 712 O O . PHE A 1 97 ? 0.659 -9.832 -3.048 1.00 93.88 97 PHE A O 1
ATOM 719 N N . PRO A 1 98 ? 1.946 -11.688 -3.053 1.00 91.69 98 PRO A N 1
ATOM 720 C CA . PRO A 1 98 ? 1.807 -12.004 -4.483 1.00 91.69 98 PRO A CA 1
ATOM 721 C C . PRO A 1 98 ? 0.420 -11.842 -5.133 1.00 91.69 98 PRO A C 1
ATOM 723 O O . PRO A 1 98 ? 0.353 -11.283 -6.225 1.00 91.69 98 PRO A O 1
ATOM 726 N N . PRO A 1 99 ? -0.695 -12.280 -4.517 1.00 92.25 99 PRO A N 1
ATOM 727 C CA . PRO A 1 99 ? -2.016 -12.146 -5.130 1.00 92.25 99 PRO A CA 1
ATOM 728 C C . PRO A 1 99 ? -2.595 -10.723 -5.075 1.00 92.25 99 PRO A C 1
ATOM 730 O O . PRO A 1 99 ? -3.685 -10.505 -5.594 1.00 92.25 99 PRO A O 1
ATOM 733 N N . LEU A 1 100 ? -1.933 -9.764 -4.415 1.00 96.44 100 LEU A N 1
ATOM 734 C CA . LEU A 1 100 ? -2.482 -8.428 -4.170 1.00 96.44 100 LEU A CA 1
ATOM 735 C C . LEU A 1 100 ? -1.940 -7.379 -5.143 1.00 96.44 100 LEU A C 1
ATOM 737 O O . LEU A 1 100 ? -0.831 -7.479 -5.670 1.00 96.44 100 LEU A O 1
ATOM 741 N N . LEU A 1 101 ? -2.720 -6.311 -5.314 1.00 95.06 101 LEU A N 1
ATOM 742 C CA . LEU A 1 101 ? -2.446 -5.223 -6.255 1.00 95.06 101 LEU A CA 1
ATOM 743 C C . LEU A 1 101 ? -1.050 -4.601 -6.099 1.00 95.06 101 LEU A C 1
ATOM 745 O O . LEU A 1 101 ? -0.379 -4.321 -7.094 1.00 95.06 101 LEU A O 1
ATOM 749 N N . GLY A 1 102 ? -0.578 -4.426 -4.863 1.00 94.56 102 GLY A N 1
ATOM 750 C CA . GLY A 1 102 ? 0.739 -3.846 -4.610 1.00 94.56 102 GLY A CA 1
ATOM 751 C C . GLY A 1 102 ? 1.912 -4.716 -5.077 1.00 94.56 102 GLY A C 1
ATOM 752 O O . GLY A 1 102 ? 2.954 -4.164 -5.431 1.00 94.56 102 GLY A O 1
ATOM 753 N N . PHE A 1 103 ? 1.758 -6.046 -5.142 1.00 95.81 103 PHE A N 1
ATOM 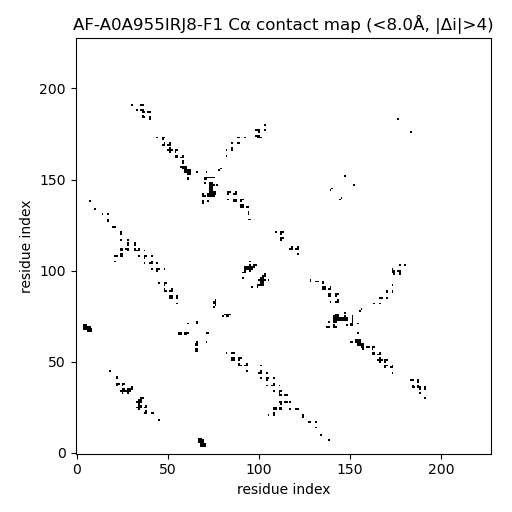754 C CA . PHE A 1 103 ? 2.782 -6.924 -5.720 1.00 95.81 103 PHE A CA 1
ATOM 755 C C . PHE A 1 103 ? 2.850 -6.771 -7.235 1.00 95.81 103 PHE A C 1
ATOM 757 O O . PHE A 1 103 ? 3.931 -6.540 -7.769 1.00 95.81 103 PHE A O 1
ATOM 764 N N . ILE A 1 104 ? 1.698 -6.831 -7.909 1.00 96.25 104 ILE A N 1
ATOM 765 C CA . ILE A 1 104 ? 1.604 -6.688 -9.368 1.00 96.25 104 ILE A CA 1
ATOM 766 C C . ILE A 1 104 ? 2.249 -5.378 -9.824 1.00 96.25 104 ILE A C 1
ATOM 768 O O . ILE A 1 104 ? 3.041 -5.355 -10.762 1.00 96.25 104 ILE A O 1
ATOM 772 N N . GLY A 1 105 ? 1.988 -4.292 -9.097 1.00 95.25 105 GLY A N 1
ATOM 773 C CA . GLY A 1 105 ? 2.591 -3.007 -9.410 1.00 95.25 105 GLY A CA 1
ATOM 774 C C . GLY A 1 105 ? 4.116 -2.978 -9.225 1.00 95.25 105 GLY A C 1
ATOM 775 O O . GLY A 1 105 ? 4.819 -2.464 -10.094 1.00 95.25 105 GLY A O 1
ATOM 776 N N . LYS A 1 106 ? 4.649 -3.555 -8.134 1.00 95.31 106 LYS A N 1
ATOM 777 C CA . LYS A 1 106 ? 6.111 -3.672 -7.944 1.00 95.31 106 LYS A CA 1
ATOM 778 C C . LYS A 1 106 ? 6.735 -4.533 -9.040 1.00 95.31 106 LYS A C 1
ATOM 780 O O . LYS A 1 106 ? 7.801 -4.198 -9.543 1.00 95.31 106 LYS A O 1
ATOM 785 N N . LEU A 1 107 ? 6.060 -5.615 -9.424 1.00 95.94 107 LEU A N 1
ATOM 786 C CA . LEU A 1 107 ? 6.526 -6.520 -10.464 1.00 95.94 107 LEU A CA 1
ATOM 787 C C . LEU A 1 107 ? 6.671 -5.794 -11.806 1.00 95.94 107 LEU A C 1
ATOM 789 O O . LEU A 1 107 ? 7.713 -5.928 -12.437 1.00 95.94 107 LEU A O 1
ATOM 793 N N . TYR A 1 108 ? 5.698 -4.970 -12.208 1.00 96.56 108 TYR A N 1
ATOM 794 C CA . TYR A 1 108 ? 5.824 -4.168 -13.430 1.00 96.56 108 TYR A CA 1
ATOM 795 C C . TYR A 1 108 ? 6.992 -3.175 -13.374 1.00 96.56 108 TYR A C 1
ATOM 797 O O . TYR A 1 108 ? 7.734 -3.064 -14.349 1.00 96.56 108 TYR A O 1
ATOM 805 N N . LEU A 1 109 ? 7.211 -2.507 -12.235 1.00 97.44 109 LEU A N 1
ATOM 806 C CA . LEU A 1 109 ? 8.368 -1.620 -12.053 1.00 97.44 109 LEU A CA 1
ATOM 807 C C . LEU A 1 109 ? 9.697 -2.380 -12.163 1.00 97.44 109 LEU A C 1
ATOM 809 O O . LEU A 1 109 ? 10.641 -1.899 -12.787 1.00 97.44 109 LEU A O 1
ATOM 813 N N . PHE A 1 110 ? 9.774 -3.580 -11.586 1.00 97.06 110 PHE A N 1
ATOM 814 C CA . PHE A 1 110 ? 10.976 -4.411 -11.637 1.00 97.06 110 PHE A CA 1
ATOM 815 C C . PHE A 1 110 ? 11.233 -4.965 -13.036 1.00 97.06 110 PHE A C 1
ATOM 817 O O . PHE A 1 110 ? 12.376 -4.946 -13.481 1.00 97.06 110 PHE A O 1
ATOM 824 N N . ILE A 1 111 ? 10.192 -5.401 -13.748 1.00 96.56 111 ILE A N 1
ATOM 825 C CA . ILE A 1 111 ? 10.297 -5.850 -15.142 1.00 96.56 111 ILE A CA 1
ATOM 826 C C . ILE A 1 111 ? 10.806 -4.707 -16.027 1.00 96.56 111 ILE A C 1
ATOM 828 O O . ILE A 1 111 ? 11.759 -4.910 -16.776 1.00 96.56 111 ILE A O 1
ATOM 832 N N . ALA A 1 112 ? 10.237 -3.503 -15.898 1.00 96.75 112 ALA A N 1
ATOM 833 C CA . ALA A 1 112 ? 10.699 -2.330 -16.639 1.00 96.75 112 ALA A CA 1
ATOM 834 C C . ALA A 1 112 ? 12.174 -2.013 -16.334 1.00 96.75 112 ALA A C 1
ATOM 836 O O . ALA A 1 112 ? 12.973 -1.830 -17.251 1.00 96.75 112 ALA A O 1
ATOM 837 N N . GLY A 1 113 ? 12.562 -2.033 -15.054 1.00 97.00 113 GLY A N 1
ATOM 838 C CA . GLY A 1 113 ? 13.950 -1.832 -14.636 1.00 97.00 113 GLY A CA 1
ATOM 839 C C . GLY A 1 113 ? 14.912 -2.887 -15.191 1.00 97.00 113 GLY A C 1
ATOM 840 O O . GLY A 1 113 ? 15.993 -2.542 -15.660 1.00 97.00 113 GLY A O 1
ATOM 841 N N . ILE A 1 114 ? 14.525 -4.166 -15.186 1.00 97.38 114 ILE A N 1
ATOM 842 C CA . ILE A 1 114 ? 15.336 -5.258 -15.746 1.00 97.38 114 ILE A CA 1
ATOM 843 C C . ILE A 1 114 ? 15.505 -5.085 -17.258 1.00 97.38 114 ILE A C 1
ATOM 845 O O . ILE A 1 114 ? 16.624 -5.210 -17.751 1.00 97.38 114 ILE A O 1
ATOM 849 N N . HIS A 1 115 ? 14.432 -4.764 -17.988 1.00 96.44 115 HIS A N 1
ATOM 850 C CA . HIS A 1 115 ? 14.503 -4.515 -19.432 1.00 96.44 115 HIS A CA 1
ATOM 851 C C . HIS A 1 115 ? 15.391 -3.313 -19.778 1.00 96.44 115 HIS A C 1
ATOM 853 O O . HIS A 1 115 ? 16.108 -3.365 -20.771 1.00 96.44 115 HIS A O 1
ATOM 859 N N . ALA A 1 116 ? 15.419 -2.291 -18.920 1.00 95.19 116 ALA A N 1
ATOM 860 C CA . ALA A 1 116 ? 16.318 -1.143 -19.029 1.00 95.19 116 ALA A CA 1
ATOM 861 C C . ALA A 1 116 ? 17.766 -1.422 -18.565 1.00 95.19 116 ALA A C 1
ATOM 863 O O . ALA A 1 116 ? 18.572 -0.499 -18.439 1.00 95.19 116 ALA A O 1
ATOM 864 N N . GLY A 1 117 ? 18.106 -2.673 -18.229 1.00 95.38 117 GLY A N 1
ATOM 865 C CA . GLY A 1 117 ? 19.435 -3.064 -17.745 1.00 95.38 117 GLY A CA 1
ATOM 866 C C . GLY A 1 117 ? 19.747 -2.653 -16.299 1.00 95.38 117 GLY A C 1
ATOM 867 O O . GLY A 1 117 ? 20.859 -2.870 -15.820 1.00 95.38 117 GLY A O 1
ATOM 868 N N . GLN A 1 118 ? 18.778 -2.114 -15.555 1.00 95.88 118 GLN A N 1
ATOM 869 C CA . GLN A 1 118 ? 18.938 -1.591 -14.191 1.00 95.88 118 GLN A CA 1
ATOM 870 C C . GLN A 1 118 ? 18.833 -2.682 -13.111 1.00 95.88 118 GLN A C 1
ATOM 872 O O . GLN A 1 118 ? 18.147 -2.530 -12.096 1.00 95.88 118 GLN A O 1
ATOM 877 N N . ILE A 1 119 ? 19.533 -3.803 -13.305 1.00 95.44 119 ILE A N 1
ATOM 878 C CA . ILE A 1 119 ? 19.446 -4.983 -12.426 1.00 95.44 119 ILE A CA 1
ATOM 879 C C . ILE A 1 119 ? 19.859 -4.641 -10.987 1.00 95.44 119 ILE A C 1
ATOM 881 O O . ILE A 1 119 ? 19.201 -5.067 -10.039 1.00 95.44 119 ILE A O 1
ATOM 885 N N . LEU A 1 120 ? 20.910 -3.832 -10.807 1.00 96.25 120 LEU A N 1
ATOM 886 C CA . LEU A 1 120 ? 21.383 -3.435 -9.477 1.00 96.25 120 LEU A CA 1
ATOM 887 C C . LEU A 1 120 ? 20.302 -2.681 -8.687 1.00 96.25 120 LEU A C 1
ATOM 889 O O . LEU A 1 120 ? 20.077 -2.984 -7.515 1.00 96.25 120 LEU A O 1
ATOM 893 N N . LEU A 1 121 ? 19.597 -1.744 -9.332 1.00 94.81 121 LEU A N 1
ATOM 894 C CA . LEU A 1 121 ? 18.506 -0.994 -8.702 1.00 94.81 121 LEU A CA 1
ATOM 895 C C . LEU A 1 121 ? 17.342 -1.913 -8.328 1.00 94.81 121 LEU A C 1
ATOM 897 O O . LEU A 1 121 ? 16.796 -1.794 -7.233 1.00 94.81 121 LEU A O 1
ATOM 901 N N . VAL A 1 122 ? 17.000 -2.861 -9.203 1.00 95.81 122 VAL A N 1
ATOM 902 C CA . VAL A 1 122 ? 15.933 -3.842 -8.958 1.00 95.81 122 VAL A CA 1
ATOM 903 C C . VAL A 1 122 ? 16.276 -4.736 -7.765 1.00 95.81 122 VAL A C 1
ATOM 905 O O . VAL A 1 122 ? 15.428 -4.955 -6.903 1.00 95.81 122 VAL A O 1
ATOM 908 N N . VAL A 1 123 ? 17.523 -5.207 -7.659 1.00 96.00 123 VAL A N 1
ATOM 909 C CA . VAL A 1 123 ? 17.980 -6.018 -6.517 1.00 96.00 123 VAL A CA 1
ATOM 910 C C . VAL A 1 123 ? 17.920 -5.216 -5.217 1.00 96.00 123 VAL A C 1
ATOM 912 O O . VAL A 1 123 ? 17.365 -5.698 -4.228 1.00 96.00 123 VAL A O 1
ATOM 915 N N . ILE A 1 124 ? 18.429 -3.979 -5.213 1.00 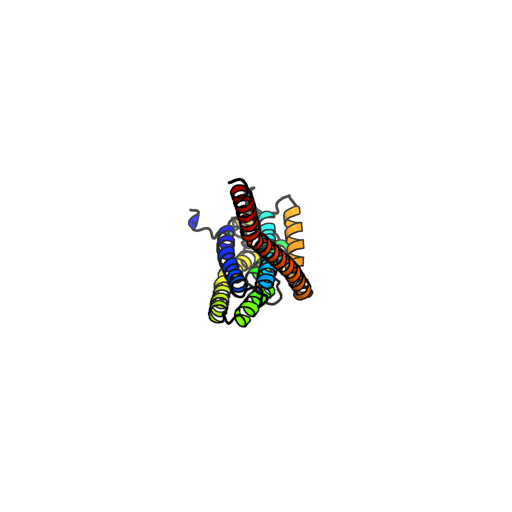95.25 124 ILE A N 1
ATOM 916 C CA . ILE A 1 124 ? 18.372 -3.094 -4.039 1.00 95.25 124 ILE A CA 1
ATOM 917 C C . ILE A 1 124 ? 16.917 -2.836 -3.629 1.00 95.25 124 ILE A C 1
ATOM 919 O O . ILE A 1 124 ? 16.586 -2.921 -2.446 1.00 95.25 124 ILE A O 1
ATOM 923 N N . ALA A 1 125 ? 16.024 -2.582 -4.586 1.00 93.12 125 ALA A N 1
ATOM 924 C CA . ALA A 1 125 ? 14.604 -2.399 -4.309 1.00 93.12 125 ALA A CA 1
ATOM 925 C C . ALA A 1 125 ? 13.923 -3.670 -3.791 1.00 93.12 125 ALA A C 1
ATOM 927 O O . ALA A 1 125 ? 13.105 -3.583 -2.875 1.00 93.12 125 ALA A O 1
ATOM 928 N N . GLY A 1 126 ? 14.275 -4.844 -4.315 1.00 92.62 126 GLY A N 1
ATOM 929 C CA . GLY A 1 126 ? 13.801 -6.129 -3.803 1.00 92.62 126 GLY A CA 1
ATOM 930 C C . GLY A 1 126 ? 14.193 -6.341 -2.338 1.00 92.62 126 GLY A C 1
ATOM 931 O O . GLY A 1 126 ? 13.342 -6.670 -1.510 1.00 92.62 126 GLY A O 1
ATOM 932 N N . LEU A 1 127 ? 15.452 -6.059 -1.990 1.00 93.31 127 LEU A N 1
ATOM 933 C CA . LEU A 1 127 ? 15.938 -6.115 -0.607 1.00 93.31 127 LEU A CA 1
ATOM 934 C C . LEU A 1 127 ? 15.242 -5.085 0.289 1.00 93.31 127 LEU A C 1
ATOM 936 O O . LEU A 1 127 ? 14.801 -5.423 1.386 1.00 93.31 127 LEU A O 1
ATOM 940 N N . ASN A 1 128 ? 15.074 -3.849 -0.187 1.00 89.75 128 ASN A N 1
ATOM 941 C CA . ASN A 1 128 ? 14.336 -2.820 0.544 1.00 89.75 128 ASN A CA 1
ATOM 942 C C . ASN A 1 128 ? 12.870 -3.225 0.769 1.00 89.75 128 ASN A C 1
ATOM 944 O O . ASN A 1 128 ? 12.315 -2.986 1.841 1.00 89.75 128 ASN A O 1
ATOM 948 N N . SER A 1 129 ? 12.257 -3.920 -0.194 1.00 88.12 129 SER A N 1
ATOM 949 C CA . SER A 1 129 ? 10.913 -4.474 -0.038 1.00 88.12 129 SER A CA 1
ATOM 950 C C . SER A 1 129 ? 10.873 -5.570 1.031 1.00 88.12 129 SER A C 1
ATOM 952 O O . SER A 1 129 ? 9.932 -5.605 1.822 1.00 88.12 129 SER A O 1
ATOM 954 N N . ALA A 1 130 ? 11.896 -6.418 1.132 1.00 88.38 130 ALA A N 1
ATOM 955 C CA . ALA A 1 130 ? 11.995 -7.399 2.214 1.00 88.38 130 ALA A CA 1
ATOM 956 C C . ALA A 1 130 ? 12.163 -6.729 3.590 1.00 88.38 130 ALA A C 1
ATOM 958 O O . ALA A 1 130 ? 11.468 -7.090 4.536 1.00 88.38 130 ALA A O 1
ATOM 959 N N . ILE A 1 131 ? 13.009 -5.697 3.697 1.00 87.25 131 ILE A N 1
ATOM 960 C CA . ILE A 1 131 ? 13.172 -4.911 4.935 1.00 87.25 131 ILE A CA 1
ATOM 961 C C . ILE A 1 131 ? 11.853 -4.227 5.310 1.00 87.25 131 ILE A C 1
ATOM 963 O O . ILE A 1 131 ? 11.462 -4.208 6.480 1.00 87.25 131 ILE A O 1
ATOM 967 N N . SER A 1 132 ? 11.123 -3.726 4.308 1.00 83.81 132 SER A N 1
ATOM 968 C CA . SER A 1 132 ? 9.842 -3.063 4.526 1.00 83.81 132 SER A CA 1
ATOM 969 C C . SER A 1 132 ? 8.770 -3.954 5.134 1.00 83.81 132 SER A C 1
ATOM 971 O O . SER A 1 132 ? 7.829 -3.470 5.765 1.00 83.81 132 SER A O 1
ATOM 973 N N . ALA A 1 133 ? 8.941 -5.270 5.009 1.00 87.81 133 ALA A N 1
ATOM 974 C CA . ALA A 1 133 ? 7.988 -6.217 5.535 1.00 87.81 133 ALA A CA 1
ATOM 975 C C . ALA A 1 133 ? 7.790 -6.085 7.040 1.00 87.81 133 ALA A C 1
ATOM 977 O O . ALA A 1 133 ? 6.667 -6.228 7.521 1.00 87.81 133 ALA A O 1
ATOM 978 N N . TRP A 1 134 ? 8.852 -5.755 7.776 1.00 88.00 134 TRP A N 1
ATOM 979 C CA . TRP A 1 134 ? 8.795 -5.669 9.229 1.00 88.00 134 TRP A CA 1
ATOM 980 C C . TRP A 1 134 ? 7.728 -4.682 9.719 1.00 88.00 134 TRP A C 1
ATOM 982 O O . TRP A 1 134 ? 6.947 -5.014 10.611 1.00 88.00 134 TRP A O 1
ATOM 992 N N . TYR A 1 135 ? 7.638 -3.493 9.116 1.00 88.62 135 TYR A N 1
ATOM 993 C CA . TYR A 1 135 ? 6.703 -2.475 9.589 1.00 88.62 135 TYR A CA 1
ATOM 994 C C . TYR A 1 135 ? 5.253 -2.740 9.152 1.00 88.62 135 TYR A C 1
ATOM 996 O O . TYR A 1 135 ? 4.336 -2.465 9.923 1.00 88.62 135 TYR A O 1
ATOM 1004 N N . TYR A 1 136 ? 5.011 -3.343 7.984 1.00 92.56 136 TYR A N 1
ATOM 1005 C CA . TYR A 1 136 ? 3.652 -3.755 7.600 1.00 92.56 136 TYR A CA 1
ATOM 1006 C C . TYR A 1 136 ? 3.156 -4.947 8.412 1.00 92.56 136 TYR A C 1
ATOM 1008 O O . TYR A 1 136 ? 2.014 -4.952 8.869 1.00 92.56 136 TYR A O 1
ATOM 1016 N N . LEU A 1 137 ? 4.023 -5.931 8.655 1.00 92.81 137 LEU A N 1
ATOM 1017 C CA . LEU A 1 137 ? 3.697 -7.065 9.512 1.00 92.81 137 LEU A CA 1
ATOM 1018 C C . LEU A 1 137 ? 3.444 -6.619 10.952 1.00 92.81 137 LEU A C 1
ATOM 1020 O O . LEU A 1 137 ? 2.577 -7.190 11.601 1.00 92.81 137 LEU A O 1
ATOM 1024 N N . ALA A 1 138 ? 4.118 -5.574 11.440 1.00 92.94 138 ALA A N 1
ATOM 1025 C CA . ALA A 1 138 ? 3.813 -4.991 12.744 1.00 92.94 138 ALA A CA 1
ATOM 1026 C C . ALA A 1 138 ? 2.383 -4.419 12.817 1.00 92.94 138 ALA A C 1
ATOM 1028 O O . ALA A 1 138 ? 1.720 -4.603 13.836 1.00 92.94 138 ALA A O 1
ATOM 1029 N N . ILE A 1 139 ? 1.877 -3.796 11.743 1.00 94.06 139 ILE A N 1
ATOM 1030 C CA . ILE A 1 139 ? 0.478 -3.332 11.658 1.00 94.06 139 ILE A CA 1
ATOM 1031 C C . ILE A 1 139 ? -0.488 -4.523 11.680 1.00 94.06 139 ILE A C 1
ATOM 1033 O O . ILE A 1 139 ? -1.440 -4.528 12.459 1.00 94.06 139 ILE A O 1
ATOM 1037 N N . VAL A 1 140 ? -0.229 -5.549 10.860 1.00 95.56 140 VAL A N 1
ATOM 1038 C CA . VAL A 1 140 ? -1.058 -6.769 10.807 1.00 95.56 140 VAL A CA 1
ATOM 1039 C C . VAL A 1 140 ? -1.076 -7.468 12.164 1.00 95.56 140 VAL A C 1
ATOM 1041 O O . VAL A 1 140 ? -2.139 -7.842 12.657 1.00 95.56 140 VAL A O 1
ATOM 1044 N N . LYS A 1 141 ? 0.096 -7.618 12.786 1.00 95.06 141 LYS A N 1
ATOM 1045 C CA . LYS A 1 141 ? 0.254 -8.244 14.095 1.00 95.06 141 LYS A CA 1
ATOM 1046 C C . LYS A 1 141 ? -0.546 -7.491 15.156 1.00 95.06 141 LYS A C 1
ATOM 1048 O O . LYS A 1 141 ? -1.338 -8.125 15.843 1.00 95.06 141 LYS A O 1
ATOM 1053 N N . ALA A 1 142 ? -0.409 -6.167 15.234 1.00 93.94 142 ALA A N 1
ATOM 1054 C CA . ALA A 1 142 ? -1.172 -5.357 16.181 1.00 93.94 142 ALA A CA 1
ATOM 1055 C C . ALA A 1 142 ? -2.686 -5.539 15.981 1.00 93.94 142 ALA A C 1
ATOM 1057 O O . ALA A 1 142 ? -3.407 -5.866 16.918 1.00 93.94 142 ALA A O 1
ATOM 1058 N N . ALA A 1 143 ? -3.168 -5.425 14.743 1.00 95.00 143 ALA A N 1
ATOM 1059 C CA . ALA A 1 143 ? -4.596 -5.502 14.447 1.00 95.00 143 ALA A CA 1
ATOM 1060 C C . ALA A 1 143 ? -5.215 -6.897 14.662 1.00 95.00 143 ALA A C 1
ATOM 1062 O O . ALA A 1 143 ? -6.370 -7.006 15.085 1.00 95.00 143 ALA A O 1
ATOM 1063 N N . VAL A 1 144 ? -4.481 -7.964 14.331 1.00 96.12 144 VAL A N 1
ATOM 1064 C CA . VAL A 1 144 ? -5.038 -9.321 14.189 1.00 96.12 144 VAL A CA 1
ATOM 1065 C C . VAL A 1 144 ? -4.509 -10.310 15.225 1.00 96.12 144 VAL A C 1
ATOM 1067 O O . VAL A 1 144 ? -5.230 -11.240 15.576 1.00 96.12 144 VAL A O 1
ATOM 1070 N N . MET A 1 145 ? -3.269 -10.173 15.690 1.00 94.81 145 MET A N 1
ATOM 1071 C CA . MET A 1 145 ? -2.624 -11.169 16.557 1.00 94.81 145 MET A CA 1
ATOM 1072 C C . MET A 1 145 ? -2.534 -10.734 18.015 1.00 94.81 145 MET A C 1
ATOM 1074 O O . MET A 1 145 ? -2.734 -11.572 18.889 1.00 94.81 145 MET A O 1
ATOM 1078 N N . ASP A 1 146 ? -2.224 -9.463 18.266 1.00 94.56 146 ASP A N 1
ATOM 1079 C CA . ASP A 1 146 ? -2.060 -8.950 19.623 1.00 94.56 146 ASP A CA 1
ATOM 1080 C C . ASP A 1 146 ? -3.402 -8.951 20.379 1.00 94.56 146 ASP A C 1
ATOM 1082 O O . ASP A 1 146 ? -4.481 -8.843 19.788 1.00 94.56 146 ASP A O 1
ATOM 1086 N N . GLU A 1 147 ? -3.335 -9.091 21.702 1.00 93.75 147 GLU A N 1
ATOM 1087 C CA . GLU A 1 147 ? -4.509 -9.019 22.573 1.00 93.75 147 GLU A CA 1
ATOM 1088 C C . GLU A 1 147 ? -4.907 -7.558 22.850 1.00 93.75 147 GLU A C 1
ATOM 1090 O O . GLU A 1 147 ? -4.054 -6.663 22.797 1.00 93.75 147 GLU A O 1
ATOM 1095 N N . PRO A 1 148 ? -6.195 -7.285 23.143 1.00 92.00 148 PRO A N 1
ATOM 1096 C CA . PRO A 1 148 ? -6.623 -5.960 23.568 1.00 92.00 148 PRO A CA 1
ATOM 1097 C C . PRO A 1 148 ? -5.849 -5.488 24.807 1.00 92.00 148 PRO A C 1
ATOM 1099 O O . PRO A 1 148 ? -5.660 -6.225 25.768 1.00 92.00 148 PRO A O 1
ATOM 1102 N N . ASN A 1 149 ? -5.416 -4.232 24.779 1.00 90.56 149 ASN A N 1
ATOM 1103 C CA . ASN A 1 149 ? -4.837 -3.517 25.913 1.00 90.56 149 ASN A CA 1
ATOM 1104 C C . ASN A 1 149 ? -5.758 -2.364 26.364 1.00 90.56 149 ASN A C 1
ATOM 1106 O O . ASN A 1 149 ? -6.679 -1.977 25.637 1.00 90.56 149 ASN A O 1
ATOM 1110 N N . ALA A 1 150 ? -5.445 -1.754 27.512 1.00 87.31 150 ALA A N 1
ATOM 1111 C CA . ALA A 1 150 ? -6.228 -0.663 28.103 1.00 87.31 150 ALA A CA 1
ATOM 1112 C C . ALA A 1 150 ? -6.444 0.552 27.174 1.00 87.31 150 ALA A C 1
ATOM 1114 O O . ALA A 1 150 ? -7.456 1.238 27.289 1.00 87.31 150 ALA A O 1
ATOM 1115 N N . GLN A 1 151 ? -5.524 0.836 26.242 1.00 86.12 151 GLN A N 1
ATOM 1116 C CA . GLN A 1 151 ? -5.721 1.902 25.249 1.00 86.12 151 GLN A CA 1
ATOM 1117 C C . GLN A 1 151 ? -6.704 1.459 24.164 1.00 86.12 151 GLN A C 1
ATOM 1119 O O . GLN A 1 151 ? -7.675 2.157 23.873 1.00 86.12 151 GLN A O 1
ATOM 1124 N N . SER A 1 152 ? -6.484 0.269 23.612 1.00 88.69 152 SER A N 1
ATOM 1125 C CA . SER A 1 152 ? -7.268 -0.310 22.524 1.00 88.69 152 SER A CA 1
ATOM 1126 C C . SER A 1 152 ? -8.730 -0.580 22.906 1.00 88.69 152 SER A C 1
ATOM 1128 O O . SER A 1 152 ? -9.612 -0.491 22.057 1.00 88.69 152 SER A O 1
ATOM 1130 N N . GLU A 1 153 ? -9.014 -0.864 24.180 1.00 89.44 153 GLU A N 1
ATOM 1131 C CA . GLU A 1 153 ? -10.378 -1.077 24.686 1.00 89.44 153 GLU A CA 1
ATOM 1132 C C . GLU A 1 153 ? -11.238 0.185 24.606 1.00 89.44 153 GLU A C 1
ATOM 1134 O O . GLU A 1 153 ? -12.455 0.104 24.463 1.00 89.44 153 GLU A O 1
ATOM 1139 N N . THR A 1 154 ? -10.605 1.358 24.632 1.00 88.25 154 THR A N 1
ATOM 1140 C CA . THR A 1 154 ? -11.290 2.649 24.491 1.00 88.25 154 THR A CA 1
ATOM 1141 C C . THR A 1 154 ? -11.477 3.076 23.032 1.00 88.25 154 THR A C 1
ATOM 1143 O O . THR A 1 154 ? -12.044 4.140 22.770 1.00 88.25 154 THR A O 1
ATOM 1146 N N . VAL A 1 155 ? -11.003 2.260 22.081 1.00 90.44 155 VAL A N 1
ATOM 1147 C CA . VAL A 1 155 ? -11.152 2.500 20.644 1.00 90.44 155 VAL A CA 1
ATOM 1148 C C . VAL A 1 155 ? -12.485 1.949 20.165 1.00 90.44 155 VAL A C 1
ATOM 1150 O O . VAL A 1 155 ? -12.727 0.740 20.195 1.00 90.44 155 VAL A O 1
ATOM 1153 N N . VAL A 1 156 ? -13.323 2.843 19.652 1.00 89.69 156 VAL A N 1
ATOM 1154 C CA . VAL A 1 156 ? -14.645 2.525 19.117 1.00 89.69 156 VAL A CA 1
ATOM 1155 C C . VAL A 1 156 ? -14.752 2.932 17.646 1.00 89.69 156 VAL A C 1
ATOM 1157 O O . VAL A 1 156 ? -14.041 3.827 17.184 1.00 89.69 156 VAL A O 1
ATOM 1160 N N . PRO A 1 157 ? -15.627 2.279 16.866 1.00 88.75 157 PRO A N 1
ATOM 1161 C CA . PRO A 1 157 ? -15.922 2.723 15.512 1.00 88.75 157 PRO A CA 1
ATOM 1162 C C . PRO A 1 157 ? -16.608 4.100 15.509 1.00 88.75 157 PRO A C 1
ATOM 1164 O O . PRO A 1 157 ? -17.640 4.270 16.158 1.00 88.75 157 PRO A O 1
ATOM 1167 N N . ARG A 1 158 ? -16.102 5.050 14.713 1.00 88.75 158 ARG A N 1
ATOM 1168 C CA . ARG A 1 158 ? -16.719 6.374 14.524 1.00 88.75 158 ARG A CA 1
ATOM 1169 C C . ARG A 1 158 ? -18.145 6.261 14.007 1.00 88.75 158 ARG A C 1
ATOM 1171 O O . ARG A 1 158 ? -18.444 5.377 13.204 1.00 88.75 158 ARG A O 1
ATOM 1178 N N . ARG A 1 159 ? -19.019 7.192 14.396 1.00 86.75 159 ARG A N 1
ATOM 1179 C CA . ARG A 1 159 ? -20.427 7.222 13.950 1.00 86.75 159 ARG A CA 1
ATOM 1180 C C . ARG A 1 159 ? -20.576 7.359 12.429 1.00 86.75 159 ARG A C 1
ATOM 1182 O O . ARG A 1 159 ? -21.539 6.851 11.859 1.00 86.75 159 ARG A O 1
ATOM 1189 N N . GLU A 1 160 ? -19.633 8.030 11.778 1.00 90.25 160 GLU A N 1
ATOM 1190 C CA . GLU A 1 160 ? -19.613 8.217 10.329 1.00 90.25 160 GLU A CA 1
ATOM 1191 C C . GLU A 1 160 ? -19.349 6.897 9.595 1.00 90.25 160 GLU A C 1
ATOM 1193 O O . GLU A 1 160 ? -18.371 6.193 9.850 1.00 90.25 160 GLU A O 1
ATOM 1198 N N . ILE A 1 161 ? -20.221 6.560 8.644 1.00 92.31 161 ILE A N 1
ATOM 1199 C CA . ILE A 1 161 ? -20.134 5.291 7.910 1.00 92.31 161 ILE A CA 1
ATOM 1200 C C . ILE A 1 161 ? -19.254 5.375 6.658 1.00 92.31 161 ILE A C 1
ATOM 1202 O O . ILE A 1 161 ? -18.758 4.353 6.183 1.00 92.31 161 ILE A O 1
ATOM 1206 N N . TRP A 1 162 ? -19.022 6.583 6.137 1.00 93.62 162 TRP A N 1
ATOM 1207 C CA . TRP A 1 162 ? -18.315 6.795 4.873 1.00 93.62 162 TRP A CA 1
ATOM 1208 C C . TRP A 1 162 ? -16.892 6.213 4.855 1.00 93.62 162 TRP A C 1
ATOM 1210 O O . TRP A 1 162 ? -16.573 5.521 3.886 1.00 93.62 162 TRP A O 1
ATOM 1220 N N . PRO A 1 163 ? -16.065 6.366 5.914 1.00 93.69 163 PRO A N 1
ATOM 1221 C CA . PRO A 1 163 ? -14.738 5.751 5.954 1.00 93.69 163 PRO A CA 1
ATOM 1222 C C . PRO A 1 163 ? -14.790 4.221 5.861 1.00 93.69 163 PRO A C 1
ATOM 1224 O O . PRO A 1 163 ? -13.951 3.609 5.210 1.00 93.69 163 PRO A O 1
ATOM 1227 N N . ARG A 1 164 ? -15.819 3.585 6.435 1.00 94.44 164 ARG A N 1
ATOM 1228 C CA . ARG A 1 164 ? -15.991 2.123 6.374 1.00 94.44 164 ARG A CA 1
ATOM 1229 C C . ARG A 1 164 ? -16.372 1.658 4.973 1.00 94.44 164 ARG A C 1
ATOM 1231 O O . ARG A 1 164 ? -15.851 0.651 4.502 1.00 94.44 164 ARG A O 1
ATOM 1238 N N . ILE A 1 165 ? -17.260 2.400 4.307 1.00 95.81 165 ILE A N 1
ATOM 1239 C CA . ILE A 1 165 ? -17.648 2.128 2.916 1.00 95.81 165 ILE A CA 1
ATOM 1240 C C . ILE A 1 165 ? -16.430 2.291 2.004 1.00 95.81 165 ILE A C 1
ATOM 1242 O O . ILE A 1 165 ? -16.140 1.398 1.213 1.00 95.81 165 ILE A O 1
ATOM 1246 N N . ALA A 1 166 ? -15.679 3.385 2.159 1.00 96.62 166 ALA A N 1
ATOM 1247 C CA . ALA A 1 166 ? -14.449 3.620 1.411 1.00 96.62 166 ALA A CA 1
ATOM 1248 C C . ALA A 1 166 ? -13.433 2.489 1.636 1.00 96.62 166 ALA A C 1
ATOM 1250 O O . ALA A 1 166 ? -12.927 1.926 0.669 1.00 96.62 166 ALA A O 1
ATOM 1251 N N . ALA A 1 167 ? -13.197 2.090 2.891 1.00 96.25 167 ALA A N 1
ATOM 1252 C CA . ALA A 1 167 ? -12.302 0.987 3.231 1.00 96.25 167 ALA A CA 1
ATOM 1253 C C . ALA A 1 167 ? -12.723 -0.324 2.546 1.00 96.25 167 ALA A C 1
ATOM 1255 O O . ALA A 1 167 ? -11.889 -1.012 1.958 1.00 96.25 167 ALA A O 1
ATOM 1256 N N . PHE A 1 168 ? -14.018 -0.651 2.558 1.00 96.88 168 PHE A N 1
ATOM 1257 C CA . PHE A 1 168 ? -14.533 -1.860 1.919 1.00 96.88 168 PHE A CA 1
ATOM 1258 C C . PHE A 1 168 ? -14.361 -1.830 0.394 1.00 96.88 168 PHE A C 1
ATOM 1260 O O . PHE A 1 168 ? -13.821 -2.775 -0.181 1.00 96.88 168 PHE A O 1
ATOM 1267 N N . LEU A 1 169 ? -14.761 -0.733 -0.258 1.00 97.62 169 LEU A N 1
ATOM 1268 C CA . LEU A 1 169 ? -14.654 -0.577 -1.712 1.00 97.62 169 LEU A CA 1
ATOM 1269 C C . LEU A 1 169 ? -13.199 -0.613 -2.186 1.00 97.62 169 LEU A C 1
ATOM 1271 O O . LEU A 1 169 ? -12.880 -1.297 -3.158 1.00 97.62 169 LEU A O 1
ATOM 1275 N N . LEU A 1 170 ? -12.302 0.074 -1.479 1.00 97.75 170 LEU A N 1
ATOM 1276 C CA . LEU A 1 170 ? -10.881 0.077 -1.813 1.00 97.75 170 LEU A CA 1
ATOM 1277 C C . LEU A 1 170 ? -10.253 -1.299 -1.586 1.00 97.75 170 LEU A C 1
ATOM 1279 O O . LEU A 1 170 ? -9.436 -1.728 -2.389 1.00 97.75 170 LEU A O 1
ATOM 1283 N N . THR A 1 171 ? -10.671 -2.039 -0.559 1.00 97.31 171 THR A N 1
ATOM 1284 C CA . THR A 1 171 ? -10.194 -3.418 -0.348 1.00 97.31 171 THR A CA 1
ATOM 1285 C C . THR A 1 171 ? -10.673 -4.359 -1.437 1.00 97.31 171 THR A C 1
ATOM 1287 O O . THR A 1 171 ? -9.892 -5.172 -1.930 1.00 97.31 171 THR A O 1
ATOM 1290 N N . ALA A 1 172 ? -11.935 -4.232 -1.856 1.00 97.00 172 ALA A N 1
ATOM 1291 C CA . ALA A 1 172 ? -12.438 -4.965 -3.008 1.00 97.00 172 ALA A CA 1
ATOM 1292 C C . ALA A 1 172 ? -11.584 -4.656 -4.246 1.00 97.00 172 ALA A C 1
ATOM 1294 O O . ALA A 1 172 ? -11.188 -5.574 -4.954 1.00 97.00 172 ALA A O 1
ATOM 1295 N N . LEU A 1 173 ? -11.198 -3.395 -4.453 1.00 96.50 173 LEU A N 1
ATOM 1296 C CA . LEU A 1 173 ? -10.299 -3.013 -5.538 1.00 96.50 173 LEU A CA 1
ATOM 1297 C C . LEU A 1 173 ? -8.892 -3.622 -5.391 1.00 96.50 173 LEU A C 1
ATOM 1299 O O . LEU A 1 173 ? -8.361 -4.122 -6.374 1.00 96.50 173 LEU A O 1
ATOM 1303 N N . ILE A 1 174 ? -8.309 -3.672 -4.188 1.00 97.31 174 ILE A N 1
ATOM 1304 C CA . ILE A 1 174 ? -7.003 -4.319 -3.932 1.00 97.31 174 ILE A CA 1
ATOM 1305 C C . ILE A 1 174 ? -7.010 -5.803 -4.328 1.00 97.31 174 ILE A C 1
ATOM 1307 O O . ILE A 1 174 ? -6.006 -6.307 -4.833 1.00 97.31 174 ILE A O 1
ATOM 1311 N N . VAL A 1 175 ? -8.122 -6.499 -4.082 1.00 96.94 175 VAL A N 1
ATOM 1312 C CA . VAL A 1 175 ? -8.262 -7.940 -4.340 1.00 96.94 175 VAL A CA 1
ATOM 1313 C C . VAL A 1 175 ? -8.687 -8.224 -5.782 1.00 96.94 175 VAL A C 1
ATOM 1315 O O . VAL A 1 175 ? -8.229 -9.199 -6.368 1.00 96.94 175 VAL A O 1
ATOM 1318 N N . LEU A 1 176 ? -9.545 -7.385 -6.367 1.00 95.50 176 LEU A N 1
ATOM 1319 C CA . LEU A 1 176 ? -10.122 -7.614 -7.694 1.00 95.50 176 LEU A CA 1
ATOM 1320 C C . LEU A 1 176 ? -9.290 -7.011 -8.832 1.00 95.50 176 LEU A C 1
ATOM 1322 O O . LEU A 1 176 ? -9.213 -7.608 -9.901 1.00 95.50 176 LEU A O 1
ATOM 1326 N N . ALA A 1 177 ? -8.638 -5.862 -8.628 1.00 93.38 177 ALA A N 1
ATOM 1327 C CA . ALA A 1 177 ? -7.829 -5.215 -9.665 1.00 93.38 177 ALA A CA 1
ATOM 1328 C C . ALA A 1 177 ? -6.698 -6.093 -10.238 1.00 93.38 177 ALA A C 1
ATOM 1330 O O . ALA A 1 177 ? -6.471 -5.994 -11.444 1.00 93.38 177 ALA A O 1
ATOM 1331 N N . PRO A 1 178 ? -6.019 -6.972 -9.468 1.00 93.38 178 PRO A N 1
ATOM 1332 C CA . PRO A 1 178 ? -5.038 -7.910 -10.017 1.00 93.38 178 PRO A CA 1
ATOM 1333 C C . PRO A 1 178 ? -5.572 -8.773 -11.166 1.00 93.38 178 PRO A C 1
ATOM 1335 O O . PRO A 1 178 ? -4.841 -9.025 -12.115 1.00 93.38 178 PRO A O 1
ATOM 1338 N N . PHE A 1 179 ? -6.850 -9.168 -11.141 1.00 91.88 179 PHE A N 1
ATOM 1339 C CA . PHE A 1 179 ? -7.465 -9.956 -12.221 1.00 91.88 179 PHE A CA 1
ATOM 1340 C C . PHE A 1 179 ? -7.657 -9.157 -13.518 1.00 91.88 179 PHE A C 1
ATOM 1342 O O . PHE A 1 179 ? -7.810 -9.736 -14.590 1.00 91.88 179 PHE A O 1
ATOM 1349 N N . PHE A 1 180 ? -7.636 -7.828 -13.427 1.00 91.75 180 PHE A N 1
ATOM 1350 C CA . PHE A 1 180 ? -7.776 -6.904 -14.550 1.00 91.75 180 PHE A CA 1
ATOM 1351 C C . PHE A 1 180 ? -6.492 -6.095 -14.783 1.00 91.75 180 PHE A C 1
ATOM 1353 O O . PHE A 1 180 ? -6.536 -5.048 -15.437 1.00 91.75 180 PHE A O 1
ATOM 1360 N N . SER A 1 181 ? -5.347 -6.557 -14.264 1.00 88.88 181 SER A N 1
ATOM 1361 C CA . SER A 1 181 ? -4.094 -5.796 -14.273 1.00 88.88 181 SER A CA 1
ATOM 1362 C C . SER A 1 181 ? -3.673 -5.385 -15.679 1.00 88.88 181 SER A C 1
ATOM 1364 O O . SER A 1 181 ? -3.311 -4.233 -15.882 1.00 88.88 181 SER A O 1
ATOM 1366 N N . ASP A 1 182 ? -3.828 -6.263 -16.671 1.00 85.81 182 ASP A N 1
ATOM 1367 C CA . ASP A 1 182 ? -3.472 -5.966 -18.062 1.00 85.81 182 ASP A CA 1
ATOM 1368 C C . ASP A 1 182 ? -4.354 -4.872 -18.676 1.00 85.81 182 ASP A C 1
ATOM 1370 O O . ASP A 1 182 ? -3.914 -4.095 -19.524 1.00 85.81 182 ASP A O 1
ATOM 1374 N N . ALA A 1 183 ? -5.631 -4.801 -18.292 1.00 89.12 183 ALA A N 1
ATOM 1375 C CA . ALA A 1 183 ? -6.528 -3.744 -18.754 1.00 89.12 183 ALA A CA 1
ATOM 1376 C C . ALA A 1 183 ? -6.139 -2.393 -18.140 1.00 89.12 183 ALA A C 1
ATOM 1378 O O . ALA A 1 183 ? -6.055 -1.398 -18.861 1.00 89.12 183 ALA A O 1
ATOM 1379 N N . ILE A 1 184 ? -5.842 -2.379 -16.838 1.00 86.88 184 ILE A N 1
ATOM 1380 C CA . ILE A 1 184 ? -5.403 -1.182 -16.109 1.00 86.88 184 ILE A CA 1
ATOM 1381 C C . ILE A 1 184 ? -4.037 -0.712 -16.629 1.00 86.88 184 ILE A C 1
ATOM 1383 O O . ILE A 1 184 ? -3.853 0.473 -16.887 1.00 86.88 184 ILE A O 1
ATOM 1387 N N . PHE A 1 185 ? -3.100 -1.632 -16.860 1.00 88.94 185 PHE A N 1
ATOM 1388 C CA . PHE A 1 185 ? -1.771 -1.322 -17.383 1.00 88.94 185 PHE A CA 1
ATOM 1389 C C . PHE A 1 185 ? -1.830 -0.753 -18.806 1.00 88.94 185 PHE A C 1
ATOM 1391 O O . PHE A 1 185 ? -1.171 0.236 -19.112 1.00 88.94 185 PHE A O 1
ATOM 1398 N N . ARG A 1 186 ? -2.688 -1.304 -19.675 1.00 87.38 186 ARG A N 1
ATOM 1399 C CA . ARG A 1 186 ? -2.937 -0.727 -21.008 1.00 87.38 186 ARG A CA 1
ATOM 1400 C C . ARG A 1 186 ? -3.611 0.640 -20.939 1.00 87.38 186 ARG A C 1
ATOM 1402 O O . ARG A 1 186 ? -3.308 1.501 -21.756 1.00 87.38 186 ARG A O 1
ATOM 1409 N N . ALA A 1 187 ? -4.524 0.850 -19.990 1.00 88.00 187 ALA A N 1
ATOM 1410 C CA . ALA A 1 187 ? -5.117 2.166 -19.770 1.00 88.00 187 ALA A CA 1
ATOM 1411 C C . ALA A 1 187 ? -4.056 3.189 -19.336 1.00 88.00 187 ALA A C 1
ATOM 1413 O O . ALA A 1 187 ? -4.054 4.298 -19.862 1.00 88.00 187 ALA A O 1
ATOM 1414 N N . ALA A 1 188 ? -3.122 2.795 -18.465 1.00 86.44 188 ALA A N 1
ATOM 1415 C CA . ALA A 1 188 ? -1.968 3.615 -18.109 1.00 86.44 188 ALA A CA 1
ATOM 1416 C C . ALA A 1 188 ? -1.105 3.953 -19.336 1.00 86.44 188 ALA A C 1
ATOM 1418 O O . ALA A 1 188 ? -0.760 5.115 -19.515 1.00 86.44 188 ALA A O 1
ATOM 1419 N N . GLY A 1 189 ? -0.858 2.981 -20.223 1.00 84.56 189 GLY A N 1
ATOM 1420 C CA . GLY A 1 189 ? -0.142 3.210 -21.483 1.00 84.56 189 GLY A CA 1
ATOM 1421 C C . GLY A 1 189 ? -0.784 4.268 -22.376 1.00 84.56 189 GLY A C 1
ATOM 1422 O O . GLY A 1 189 ? -0.100 5.175 -22.827 1.00 84.56 189 GLY A O 1
ATOM 1423 N N . ARG A 1 190 ? -2.114 4.249 -22.530 1.00 87.38 190 ARG A N 1
ATOM 1424 C CA . ARG A 1 190 ? -2.814 5.290 -23.308 1.00 87.38 190 ARG A CA 1
ATOM 1425 C C . ARG A 1 190 ? -2.609 6.688 -22.732 1.00 87.38 190 ARG A C 1
ATOM 1427 O O . ARG A 1 190 ? -2.477 7.635 -23.492 1.00 87.38 190 ARG A O 1
ATOM 1434 N N . VAL A 1 191 ? -2.615 6.821 -21.404 1.00 85.50 191 VAL A N 1
ATOM 1435 C CA . VAL A 1 191 ? -2.358 8.111 -20.745 1.00 85.50 191 VAL A CA 1
ATOM 1436 C C . VAL A 1 191 ? -0.911 8.539 -20.982 1.00 85.50 191 VAL A C 1
ATOM 1438 O O . VAL A 1 191 ? -0.670 9.681 -21.343 1.00 85.50 191 VAL A O 1
ATOM 1441 N N . SER A 1 192 ? 0.043 7.618 -20.844 1.00 83.62 192 SER A N 1
ATOM 1442 C CA . SER A 1 192 ? 1.457 7.880 -21.132 1.00 83.62 192 SER A CA 1
ATOM 1443 C C . SER A 1 192 ? 1.695 8.353 -22.568 1.00 83.62 192 SER A C 1
ATOM 1445 O O . SER A 1 192 ? 2.412 9.329 -22.766 1.00 83.62 192 SER A O 1
ATOM 1447 N N . ASP A 1 193 ? 1.063 7.713 -23.551 1.00 85.50 193 ASP A N 1
ATOM 1448 C CA . ASP A 1 193 ? 1.201 8.072 -24.966 1.00 85.50 193 ASP A CA 1
ATOM 1449 C C . ASP A 1 193 ? 0.645 9.476 -25.263 1.00 85.50 193 ASP A C 1
ATOM 1451 O O . ASP A 1 193 ? 1.243 10.229 -26.033 1.00 85.50 193 ASP A O 1
ATOM 1455 N N . LEU A 1 194 ? -0.474 9.851 -24.627 1.00 86.00 194 LEU A N 1
ATOM 1456 C CA . LEU A 1 194 ? -1.072 11.185 -24.762 1.00 86.00 194 LEU A CA 1
ATOM 1457 C C . LEU A 1 194 ? -0.147 12.281 -24.220 1.00 86.00 194 LEU A C 1
ATOM 1459 O O . LEU A 1 194 ? 0.053 13.294 -24.886 1.00 86.00 194 LEU A O 1
ATOM 1463 N N . GLU A 1 195 ? 0.436 12.066 -23.041 1.00 82.75 195 GLU A N 1
ATOM 1464 C CA . GLU A 1 195 ? 1.353 13.027 -22.417 1.00 82.75 195 GLU A CA 1
ATOM 1465 C C . GLU A 1 195 ? 2.655 13.165 -23.218 1.00 82.75 195 GLU A C 1
ATOM 1467 O O . GLU A 1 195 ? 3.121 14.274 -23.465 1.00 82.75 195 GLU A O 1
ATOM 1472 N N . LEU A 1 196 ? 3.227 12.053 -23.692 1.00 83.50 196 LEU A N 1
ATOM 1473 C CA . LEU A 1 196 ? 4.437 12.081 -24.523 1.00 83.50 196 LEU A CA 1
ATOM 1474 C C . LEU A 1 196 ? 4.197 12.790 -25.861 1.00 83.50 196 LEU A C 1
ATOM 1476 O O . LEU A 1 196 ? 5.063 13.534 -26.319 1.00 83.50 196 LEU A O 1
ATOM 1480 N N . GLY A 1 197 ? 3.022 12.594 -26.466 1.00 79.62 197 GLY A N 1
ATOM 1481 C CA . GLY A 1 197 ? 2.613 13.311 -27.672 1.00 79.62 197 GLY A CA 1
ATOM 1482 C C . GLY A 1 197 ? 2.457 14.816 -27.442 1.00 79.62 197 GLY A C 1
ATOM 1483 O O . GLY A 1 197 ? 2.963 15.601 -28.239 1.00 79.62 197 GLY A O 1
ATOM 1484 N N . ALA A 1 198 ? 1.822 15.222 -26.337 1.00 81.38 198 ALA A N 1
ATOM 1485 C CA . ALA A 1 198 ? 1.655 16.632 -25.982 1.00 81.38 198 ALA A CA 1
ATOM 1486 C C . ALA A 1 198 ? 3.002 17.33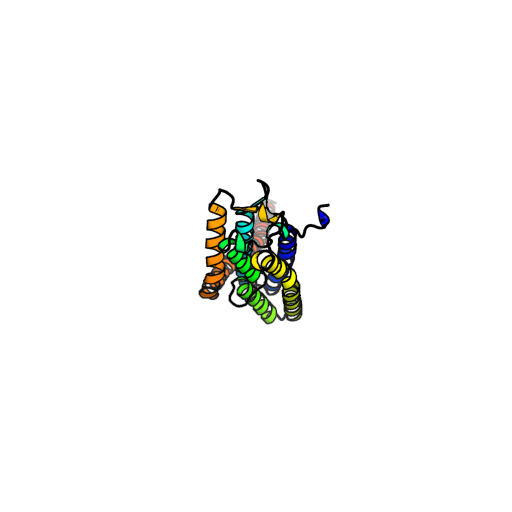5 -25.735 1.00 81.38 198 ALA A C 1
ATOM 1488 O O . ALA A 1 198 ? 3.233 18.427 -26.249 1.00 81.38 198 ALA A O 1
ATOM 1489 N N . VAL A 1 199 ? 3.923 16.682 -25.016 1.00 81.06 199 VAL A N 1
ATOM 1490 C CA . VAL A 1 199 ? 5.275 17.210 -24.766 1.00 81.06 199 VAL A CA 1
ATOM 1491 C C . VAL A 1 199 ? 6.077 17.331 -26.066 1.00 81.06 199 VAL A C 1
ATOM 1493 O O . VAL A 1 199 ? 6.796 18.313 -26.260 1.00 81.06 199 VAL A O 1
ATOM 1496 N N . ALA A 1 200 ? 5.953 16.359 -26.976 1.00 80.38 200 ALA A N 1
ATOM 1497 C CA . ALA A 1 200 ? 6.608 16.419 -28.279 1.00 80.38 200 ALA A CA 1
ATOM 1498 C C . ALA A 1 200 ? 6.085 17.593 -29.126 1.00 80.38 200 ALA A C 1
ATOM 1500 O O . ALA A 1 200 ? 6.891 18.330 -29.694 1.00 80.38 200 ALA A O 1
ATOM 1501 N N . ASP A 1 201 ? 4.768 17.808 -29.158 1.00 79.50 201 ASP A N 1
ATOM 1502 C CA . ASP A 1 201 ? 4.127 18.903 -29.901 1.00 79.50 201 ASP A CA 1
ATOM 1503 C C . ASP A 1 201 ? 4.527 20.287 -29.347 1.00 79.50 201 ASP A C 1
ATOM 1505 O O . ASP A 1 201 ? 4.898 21.193 -30.094 1.00 79.50 201 ASP A O 1
ATOM 1509 N N . GLU A 1 202 ? 4.590 20.428 -28.019 1.00 77.75 202 GLU A N 1
ATOM 1510 C CA . GLU A 1 202 ? 5.058 21.653 -27.355 1.00 77.75 202 GLU A CA 1
ATOM 1511 C C . GLU A 1 202 ? 6.547 21.941 -27.643 1.00 77.75 202 GLU A C 1
ATOM 1513 O O . GLU A 1 202 ? 6.948 23.083 -27.906 1.00 77.75 202 GLU A O 1
ATOM 1518 N N . SER A 1 203 ? 7.383 20.897 -27.666 1.00 71.62 203 SER A N 1
ATOM 1519 C CA . SER A 1 203 ? 8.805 21.022 -28.013 1.00 71.62 203 SER A CA 1
ATOM 1520 C C . SER A 1 203 ? 9.034 21.374 -29.490 1.00 71.62 203 SER A C 1
ATOM 1522 O O . SER A 1 203 ? 9.959 22.119 -29.815 1.00 71.62 203 SER A O 1
ATOM 1524 N N . ALA A 1 204 ? 8.163 20.906 -30.389 1.00 72.38 204 ALA A N 1
ATOM 1525 C CA . ALA A 1 204 ? 8.214 21.247 -31.806 1.00 72.38 204 ALA A CA 1
ATOM 1526 C C . ALA A 1 204 ? 7.775 22.702 -32.050 1.00 72.38 204 ALA A C 1
ATOM 1528 O O . ALA A 1 204 ? 8.471 23.450 -32.740 1.00 72.38 204 ALA A O 1
ATOM 1529 N N . GLY A 1 205 ? 6.688 23.149 -31.409 1.00 66.38 205 GLY A N 1
ATOM 1530 C CA . GLY A 1 205 ? 6.182 24.522 -31.532 1.00 66.38 205 GLY A CA 1
ATOM 1531 C C . GLY A 1 205 ? 7.132 25.597 -30.982 1.00 66.38 205 GLY A C 1
ATOM 1532 O O . GLY A 1 205 ? 7.164 26.722 -31.483 1.00 66.38 205 GLY A O 1
ATOM 1533 N N . THR A 1 206 ? 7.960 25.262 -29.990 1.00 60.19 206 THR A N 1
ATOM 1534 C CA . THR A 1 206 ? 9.010 26.164 -29.476 1.00 60.19 206 THR A CA 1
ATOM 1535 C C . THR A 1 206 ? 10.265 26.199 -30.359 1.00 60.19 206 THR A C 1
ATOM 1537 O O . THR A 1 206 ? 10.957 27.219 -30.382 1.00 60.19 206 THR A O 1
ATOM 1540 N N . SER A 1 207 ? 10.532 25.144 -31.139 1.00 57.03 207 SER A N 1
ATOM 1541 C CA . SER A 1 207 ? 11.653 25.077 -32.089 1.00 57.03 207 SER A CA 1
ATOM 1542 C C . SER A 1 207 ? 11.391 25.797 -33.421 1.00 57.03 207 SER A C 1
ATOM 1544 O O . SER A 1 207 ? 12.354 26.196 -34.072 1.00 57.03 207 SER A O 1
ATOM 1546 N N . GLU A 1 208 ? 10.135 26.002 -33.836 1.00 56.59 208 GLU A N 1
ATOM 1547 C CA . GLU A 1 208 ? 9.794 26.798 -35.037 1.00 56.59 208 GLU A CA 1
ATOM 1548 C C . GLU A 1 208 ? 9.782 28.322 -34.782 1.00 56.59 208 GLU A C 1
ATOM 1550 O O . GLU A 1 208 ? 9.883 29.130 -35.710 1.00 56.59 208 GLU A O 1
ATOM 1555 N N . ALA A 1 209 ? 9.703 28.746 -33.516 1.00 55.16 209 ALA A N 1
ATOM 1556 C CA . ALA A 1 209 ? 9.697 30.155 -33.122 1.00 55.16 209 ALA A CA 1
ATOM 1557 C C . ALA A 1 209 ? 10.961 30.974 -33.507 1.00 55.16 209 ALA A C 1
ATOM 1559 O O . ALA A 1 209 ? 10.795 32.133 -33.908 1.00 55.16 209 ALA A O 1
ATOM 1560 N N . PRO A 1 210 ? 12.211 30.462 -33.420 1.00 55.12 210 PRO A N 1
ATOM 1561 C CA . PRO A 1 210 ? 13.394 31.254 -33.772 1.00 55.12 210 PRO A CA 1
ATOM 1562 C C . PRO A 1 210 ? 13.471 31.623 -35.263 1.00 55.12 210 PRO A C 1
ATOM 1564 O O . PRO A 1 210 ? 13.829 32.761 -35.580 1.00 55.12 210 PRO A O 1
ATOM 1567 N N . ASP A 1 211 ? 13.060 30.738 -36.177 1.00 55.47 211 ASP A N 1
ATOM 1568 C CA . ASP A 1 211 ? 13.144 30.997 -37.623 1.00 55.47 211 ASP A CA 1
ATOM 1569 C C . ASP A 1 211 ? 12.064 31.972 -38.112 1.00 55.47 211 ASP A C 1
ATOM 1571 O O . ASP A 1 211 ? 12.324 32.800 -38.987 1.00 55.47 211 ASP A O 1
ATOM 1575 N N . ALA A 1 212 ? 10.875 31.969 -37.502 1.00 54.12 212 ALA A N 1
ATOM 1576 C CA . ALA A 1 212 ? 9.822 32.936 -37.819 1.00 54.12 212 ALA A CA 1
ATOM 1577 C C . ALA A 1 212 ? 10.182 34.373 -37.382 1.00 54.12 212 ALA A C 1
ATOM 1579 O O . ALA A 1 212 ? 9.820 35.346 -38.055 1.00 54.12 212 ALA A O 1
ATOM 1580 N N . ILE A 1 213 ? 10.929 34.522 -36.280 1.00 54.81 213 ILE A N 1
ATOM 1581 C CA . ILE A 1 213 ? 11.434 35.817 -35.797 1.00 54.81 213 ILE A CA 1
ATOM 1582 C C . ILE A 1 213 ? 12.641 36.270 -36.636 1.00 54.81 213 ILE A C 1
ATOM 1584 O O . ILE A 1 213 ? 12.699 37.439 -37.026 1.00 54.81 213 ILE A O 1
ATOM 1588 N N . ALA A 1 214 ? 13.549 35.357 -37.003 1.00 55.69 214 ALA A N 1
ATOM 1589 C CA . ALA A 1 214 ? 14.671 35.653 -37.896 1.00 55.69 214 ALA A CA 1
ATOM 1590 C C . ALA A 1 214 ? 14.202 36.042 -39.312 1.00 55.69 214 ALA A C 1
ATOM 1592 O O . ALA A 1 214 ? 14.667 37.041 -39.864 1.00 55.69 214 ALA A O 1
ATOM 1593 N N . ALA A 1 215 ? 13.214 35.340 -39.876 1.00 52.56 215 ALA A N 1
ATOM 1594 C CA . ALA A 1 215 ? 12.634 35.668 -41.178 1.00 52.56 215 ALA A CA 1
ATOM 1595 C C . ALA A 1 215 ? 11.917 37.032 -41.173 1.00 52.56 215 ALA A C 1
ATOM 1597 O O . ALA A 1 215 ? 12.041 37.798 -42.130 1.00 52.56 215 ALA A O 1
ATOM 1598 N N . ARG A 1 216 ? 11.223 37.394 -40.082 1.00 54.25 216 ARG A N 1
ATOM 1599 C CA . ARG A 1 216 ? 10.635 38.738 -39.918 1.00 54.25 216 ARG A CA 1
ATOM 1600 C C . ARG A 1 216 ? 11.691 39.836 -39.748 1.00 54.25 216 ARG A C 1
ATOM 1602 O O . ARG A 1 216 ? 11.504 40.925 -40.292 1.00 54.25 216 ARG A O 1
ATOM 1609 N N . GLY A 1 217 ? 12.800 39.564 -39.058 1.00 55.12 217 GLY A N 1
ATOM 1610 C CA . GLY A 1 217 ? 13.925 40.498 -38.927 1.00 55.12 217 GLY A CA 1
ATOM 1611 C C . GLY A 1 217 ? 14.603 40.796 -40.268 1.00 55.12 217 GLY A C 1
ATOM 1612 O O . GLY A 1 217 ? 14.771 41.958 -40.632 1.00 55.12 217 GLY A O 1
ATOM 1613 N N . VAL A 1 218 ? 14.876 39.755 -41.061 1.00 58.03 218 VAL A N 1
ATOM 1614 C CA . VAL A 1 218 ? 15.519 39.878 -42.382 1.00 58.03 218 VAL A CA 1
ATOM 1615 C C . VAL A 1 218 ? 14.621 40.594 -43.400 1.00 58.03 218 VAL A C 1
ATOM 1617 O O . VAL A 1 218 ? 15.114 41.374 -44.212 1.00 58.03 218 VAL A O 1
ATOM 1620 N N . ILE A 1 219 ? 13.299 40.386 -43.361 1.00 55.28 219 ILE A N 1
ATOM 1621 C CA . ILE A 1 219 ? 12.362 41.102 -44.247 1.00 55.28 219 ILE A CA 1
ATOM 1622 C C . ILE A 1 219 ? 12.283 42.591 -43.879 1.00 55.28 219 ILE A C 1
ATOM 1624 O O . ILE A 1 219 ? 12.224 43.434 -44.774 1.00 55.28 219 ILE A O 1
ATOM 1628 N N . THR A 1 220 ? 12.342 42.929 -42.589 1.00 55.84 22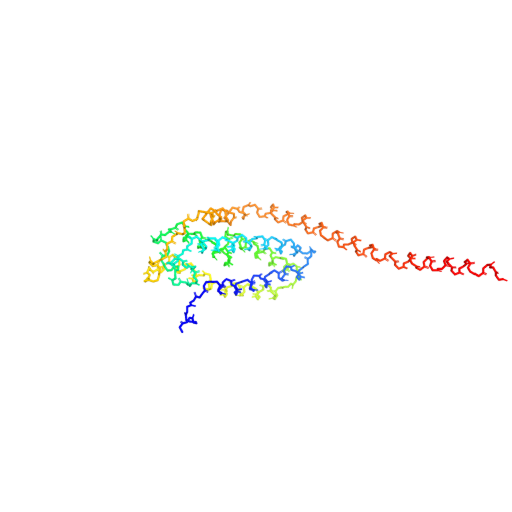0 THR A N 1
ATOM 1629 C CA . THR A 1 220 ? 12.277 44.326 -42.127 1.00 55.84 220 THR A CA 1
ATOM 1630 C C . THR A 1 220 ? 13.553 45.101 -42.487 1.00 55.84 220 THR A C 1
ATOM 1632 O O . THR A 1 220 ? 13.473 46.237 -42.948 1.00 55.84 220 THR A O 1
ATOM 1635 N N . GLU A 1 221 ? 14.728 44.471 -42.391 1.00 55.50 221 GLU A N 1
ATOM 1636 C CA . GLU A 1 221 ? 16.007 45.088 -42.777 1.00 55.50 221 GLU A CA 1
ATOM 1637 C C . GLU A 1 221 ? 16.141 45.272 -44.303 1.00 55.50 221 GLU A C 1
ATOM 1639 O O . GLU A 1 221 ? 16.699 46.261 -44.778 1.00 55.50 221 GLU A O 1
ATOM 1644 N N . LYS A 1 222 ? 15.562 44.363 -45.101 1.00 53.31 222 LYS A N 1
ATOM 1645 C CA . LYS A 1 222 ? 15.593 44.448 -46.572 1.00 53.31 222 LYS A CA 1
ATOM 1646 C C . LYS A 1 222 ? 14.663 45.526 -47.146 1.00 53.31 222 LYS A C 1
ATOM 1648 O O . LYS A 1 222 ? 14.885 45.965 -48.272 1.00 53.31 222 LYS A O 1
ATOM 1653 N N . ILE A 1 223 ? 13.644 45.945 -46.394 1.00 56.59 223 ILE A N 1
ATOM 1654 C CA . ILE A 1 223 ? 12.756 47.061 -46.762 1.00 56.59 223 ILE A CA 1
ATOM 1655 C C . ILE A 1 223 ? 13.428 48.404 -46.441 1.00 56.59 223 ILE A C 1
ATOM 1657 O O . ILE A 1 223 ? 13.378 49.305 -47.267 1.00 56.59 223 ILE A O 1
ATOM 1661 N N . ALA A 1 224 ? 14.152 48.511 -45.322 1.00 56.06 224 ALA A N 1
ATOM 1662 C CA . ALA A 1 224 ? 14.837 49.746 -44.925 1.00 56.06 224 ALA A CA 1
ATOM 1663 C C . ALA A 1 224 ? 16.022 50.142 -45.832 1.00 56.06 224 ALA A C 1
ATOM 1665 O O . ALA A 1 224 ? 16.407 51.301 -45.859 1.00 56.06 224 ALA A O 1
ATOM 1666 N N . ARG A 1 225 ? 16.604 49.199 -46.585 1.00 56.72 225 ARG A N 1
ATOM 1667 C CA . ARG A 1 225 ? 17.762 49.438 -47.472 1.00 56.72 225 ARG A CA 1
ATOM 1668 C C . ARG A 1 225 ? 17.408 49.750 -48.929 1.00 56.72 225 ARG A C 1
ATOM 1670 O O . ARG A 1 225 ? 18.300 49.779 -49.771 1.00 56.72 225 ARG A O 1
ATOM 1677 N N . ARG A 1 226 ? 16.117 49.871 -49.252 1.00 53.50 226 ARG A N 1
ATOM 1678 C CA . ARG A 1 226 ? 15.633 50.109 -50.623 1.00 53.50 226 ARG A CA 1
ATOM 1679 C C . ARG A 1 226 ? 15.219 51.563 -50.880 1.00 53.50 226 ARG A C 1
ATOM 1681 O O . ARG A 1 226 ? 14.849 51.864 -52.011 1.00 53.50 226 ARG A O 1
ATOM 1688 N N . ASP A 1 227 ? 15.314 52.406 -49.852 1.00 56.62 227 ASP A N 1
ATOM 1689 C CA . ASP A 1 227 ? 14.925 53.822 -49.860 1.00 56.62 227 ASP A CA 1
ATOM 1690 C C . ASP A 1 227 ? 16.127 54.790 -49.719 1.00 56.62 227 ASP A C 1
ATOM 1692 O O . ASP A 1 227 ? 15.915 55.996 -49.604 1.00 56.62 227 ASP A O 1
ATOM 1696 N N . ASP A 1 228 ? 17.364 54.275 -49.791 1.00 50.19 228 ASP A N 1
ATOM 1697 C CA . ASP A 1 228 ? 18.620 55.041 -49.936 1.00 50.19 228 ASP A CA 1
ATOM 1698 C C . ASP A 1 228 ? 19.224 54.817 -51.337 1.00 50.19 228 ASP A C 1
ATOM 1700 O O . ASP A 1 228 ? 19.777 55.781 -51.918 1.00 50.19 228 ASP A O 1
#

Foldseek 3Di:
DPVPFAWPVVLVVVLVVLLVLLLVLLVLLDVVLLSQLLSVLLVVLCVLLSLLLVLLQVQKAFVNHGDTGLLLLAQLCVAPVPSLVLNLLSLCLSLQPPLWSNVLSSVSSLSSNVVSVNPVSSVVSVVVSVVSNVSSVSSNCRNHPGHRDPRNVSMHGDPDCVSVVSSVVSSCCGNCVSVVVVVSSVVSSVVVVVVVVVVVVVVVVVVVVVVVVVVVVVVVVVVVVPVD

Secondary structure (DSSP, 8-state):
-GGGS-BHHHHHHHHHHHHHHHHHHHHHHTGGGTHHHHHHHHHHHHHHHHHHHHHHHHTEEETTEEP-BHHHHTTHHHH-HHHHHHHHHHHHHHHT-TTSHHHHHHHHHHHHHHHTT-HHHHHHHHHHHHHHHHHHHHHHIIIIISPP-TTGGGEEE-S--HHHHHHHHHHHHHHHGGGGHHHHHHHHHHHHHHHHHHHHHHHHHHHHHHHHHHHHHHHHHHHHTS--